Protein AF-A0A1D3D379-F1 (afdb_monomer_lite)

Secondary structure (DSSP, 8-state):
------PPTT--HHHHHHHHHHHHHHTTHHHHHHHTTS---HHHHHHHHHHHHHHHHHHHHHHHHHHHHHHHHHTT--------TT-TTS-S---------HHHHHHHHHHHHHHHHHHHHHHHHHHHB-TTT-PBP-TT-TT---HHHHHHHHHHTTT-PPPHHHHHHHHHTTT--HHHHHHHHHHHHHHHHHHHHHHHHHHHHHHHTT---GGGTT--HHHHHHHHHHHHHTT-

Structure (mmCIF, N/CA/C/O backbone):
data_AF-A0A1D3D379-F1
#
_entry.id   AF-A0A1D3D379-F1
#
loop_
_atom_site.group_PDB
_atom_site.id
_atom_site.type_symbol
_atom_site.label_atom_id
_atom_site.label_alt_id
_atom_site.label_comp_id
_atom_site.label_asym_id
_atom_site.label_entity_id
_atom_site.label_seq_id
_atom_site.pdbx_PDB_ins_code
_atom_site.Cartn_x
_atom_site.Cartn_y
_atom_site.Cartn_z
_atom_site.occupancy
_atom_site.B_iso_or_equiv
_atom_site.auth_seq_id
_atom_site.auth_comp_id
_atom_site.auth_asym_id
_atom_site.auth_atom_id
_atom_site.pdbx_PDB_model_num
ATOM 1 N N . MET A 1 1 ? -39.235 -21.406 19.021 1.00 60.38 1 MET A N 1
ATOM 2 C CA . MET A 1 1 ? -38.159 -21.832 19.942 1.00 60.38 1 MET A CA 1
ATOM 3 C C . MET A 1 1 ? -38.452 -21.236 21.305 1.00 60.38 1 MET A C 1
ATOM 5 O O . MET A 1 1 ? -38.389 -20.021 21.434 1.00 60.38 1 MET A O 1
ATOM 9 N N . SER A 1 2 ? -38.832 -22.056 22.280 1.00 65.31 2 SER A N 1
ATOM 10 C CA . SER A 1 2 ? -38.999 -21.648 23.679 1.00 65.31 2 SER A CA 1
ATOM 11 C C . SER A 1 2 ? -37.705 -21.931 24.451 1.00 65.31 2 SER A C 1
ATOM 13 O O . SER A 1 2 ? -37.072 -22.963 24.241 1.00 65.31 2 SER A O 1
ATOM 15 N N . TYR A 1 3 ? -37.280 -20.997 25.308 1.00 71.94 3 TYR A N 1
ATOM 16 C CA . TYR A 1 3 ? -36.178 -21.215 26.250 1.00 71.94 3 TYR A CA 1
ATOM 17 C C . TYR A 1 3 ? -36.749 -21.679 27.585 1.00 71.94 3 TYR A C 1
ATOM 19 O O . TYR A 1 3 ? -37.498 -20.942 28.221 1.00 71.94 3 TYR A O 1
ATOM 27 N N . THR A 1 4 ? -36.363 -22.871 28.024 1.00 75.31 4 THR A N 1
ATOM 28 C CA . THR A 1 4 ? -36.610 -23.363 29.383 1.00 75.31 4 THR A CA 1
ATOM 29 C C . THR A 1 4 ? -35.260 -23.565 30.057 1.00 75.31 4 THR A C 1
ATOM 31 O O . THR A 1 4 ? -34.556 -24.532 29.770 1.00 75.31 4 THR A O 1
ATOM 34 N N . GLY A 1 5 ? -34.866 -22.613 30.902 1.00 68.50 5 GLY A N 1
ATOM 35 C CA . GLY A 1 5 ? -33.623 -22.667 31.667 1.00 68.50 5 GLY A CA 1
ATOM 36 C C . GLY A 1 5 ? -33.903 -22.755 33.160 1.00 68.50 5 GLY A C 1
ATOM 37 O O . GLY A 1 5 ? -34.736 -22.013 33.676 1.00 68.50 5 GLY A O 1
ATOM 38 N N . PHE A 1 6 ? -33.194 -23.643 33.852 1.00 67.31 6 PHE A N 1
ATOM 39 C CA . PHE A 1 6 ? -33.257 -23.749 35.305 1.00 67.31 6 PHE A CA 1
ATOM 40 C C . PHE A 1 6 ? -32.376 -22.668 35.929 1.00 67.31 6 PHE A C 1
ATOM 42 O O . PHE A 1 6 ? -31.158 -22.673 35.754 1.00 67.31 6 PHE A O 1
ATOM 49 N N . VAL A 1 7 ? -32.989 -21.732 36.653 1.00 72.12 7 VAL A N 1
ATOM 50 C CA . VAL A 1 7 ? -32.251 -20.741 37.441 1.00 72.12 7 VAL A CA 1
ATOM 51 C C . VAL A 1 7 ? -31.738 -21.433 38.700 1.00 72.12 7 VAL A C 1
ATOM 53 O O . VAL A 1 7 ? -32.512 -22.018 39.456 1.00 72.12 7 VAL A O 1
ATOM 56 N N . ARG A 1 8 ? -30.421 -21.396 38.915 1.00 72.44 8 ARG A N 1
ATOM 57 C CA . ARG A 1 8 ? -29.785 -22.007 40.089 1.00 72.44 8 ARG A CA 1
ATOM 58 C C . ARG A 1 8 ? -30.337 -21.364 41.369 1.00 72.44 8 ARG A C 1
ATOM 60 O O . ARG A 1 8 ? -30.437 -20.139 41.440 1.00 72.44 8 ARG A O 1
ATOM 67 N N . ALA A 1 9 ? -30.675 -22.172 42.375 1.00 65.62 9 ALA A N 1
ATOM 68 C CA . ALA A 1 9 ? -31.152 -21.664 43.662 1.00 65.62 9 ALA A CA 1
ATOM 69 C C . ALA A 1 9 ? -30.120 -20.685 44.261 1.00 65.62 9 ALA A C 1
ATOM 71 O O . ALA A 1 9 ? -28.941 -21.020 44.370 1.00 65.62 9 ALA A O 1
ATOM 72 N N . GLY A 1 10 ? -30.554 -19.459 44.577 1.00 72.38 10 GLY A N 1
ATOM 73 C CA . GLY A 1 10 ? -29.696 -18.372 45.074 1.00 72.38 10 GLY A CA 1
ATOM 74 C C . GLY A 1 10 ? -29.097 -17.438 44.008 1.00 72.38 10 GLY A C 1
ATOM 75 O O . GLY A 1 10 ? -28.376 -16.506 44.359 1.00 72.38 10 GLY A O 1
ATOM 76 N N . ALA A 1 11 ? -29.375 -17.635 42.713 1.00 75.94 11 ALA A N 1
ATOM 77 C CA . ALA A 1 11 ? -28.925 -16.707 41.673 1.00 75.94 11 ALA A CA 1
ATOM 78 C C . ALA A 1 11 ? -29.715 -15.386 41.709 1.00 75.94 11 ALA A C 1
ATOM 80 O O . ALA A 1 11 ? -30.942 -15.379 41.804 1.00 75.94 11 ALA A O 1
ATOM 81 N N . SER A 1 12 ? -29.015 -14.254 41.576 1.00 86.31 12 SER A N 1
ATOM 82 C CA . SER A 1 12 ? -29.676 -12.951 41.468 1.00 86.31 12 SER A CA 1
ATOM 83 C C . SER A 1 12 ? -30.494 -12.855 40.167 1.00 86.31 12 SER A C 1
ATOM 85 O O . SER A 1 12 ? -30.081 -13.420 39.145 1.00 86.31 12 SER A O 1
ATOM 87 N N . PRO A 1 13 ? -31.608 -12.096 40.140 1.00 84.62 13 PRO A N 1
ATOM 88 C CA . PRO A 1 13 ? -32.423 -11.919 38.931 1.00 84.62 13 PRO A CA 1
ATOM 89 C C . PRO A 1 13 ? -31.614 -11.430 37.717 1.00 84.62 13 PRO A C 1
ATOM 91 O O . PRO A 1 13 ? -31.811 -11.880 36.590 1.00 84.62 13 PRO A O 1
ATOM 94 N N . LEU A 1 14 ? -30.625 -10.561 37.951 1.00 87.69 14 LEU A N 1
ATOM 95 C CA . LEU A 1 14 ? -29.690 -10.095 36.922 1.00 87.69 14 LEU A CA 1
ATOM 96 C C . LEU A 1 14 ? -28.776 -11.213 36.402 1.00 87.69 14 LEU A C 1
ATOM 98 O O . LEU A 1 14 ? -28.451 -11.237 35.215 1.00 87.69 14 LEU A O 1
ATOM 102 N N . GLY A 1 15 ? -28.356 -12.135 37.270 1.00 85.88 15 GLY A N 1
ATOM 103 C CA . GLY A 1 15 ? -27.594 -13.322 36.886 1.00 85.88 15 GLY A CA 1
ATOM 104 C C . GLY A 1 15 ? -28.385 -14.215 35.932 1.00 85.88 15 GLY A C 1
ATOM 105 O O . GLY A 1 15 ? -27.875 -14.565 34.867 1.00 85.88 15 GLY A O 1
ATOM 106 N N . ALA A 1 16 ? -29.654 -14.478 36.253 1.00 84.62 16 ALA A N 1
ATOM 107 C CA . ALA A 1 16 ? -30.555 -15.243 35.391 1.00 84.62 16 ALA A CA 1
ATOM 108 C C . ALA A 1 16 ? -30.744 -14.573 34.016 1.00 84.62 16 ALA A C 1
ATOM 110 O O . ALA A 1 16 ? -30.594 -15.218 32.978 1.00 84.62 16 ALA A O 1
ATOM 111 N N . LEU A 1 17 ? -30.969 -13.254 33.978 1.00 87.12 17 LEU A N 1
ATOM 112 C CA . LEU A 1 17 ? -31.089 -12.505 32.719 1.00 87.12 17 LEU A CA 1
ATOM 113 C C . LEU A 1 17 ? -29.801 -12.532 31.881 1.00 87.12 17 LEU A C 1
ATOM 115 O O . LEU A 1 17 ? -29.857 -12.616 30.650 1.00 87.12 17 LEU A O 1
ATOM 119 N N . ARG A 1 18 ? -28.625 -12.494 32.520 1.00 88.62 18 ARG A N 1
ATOM 120 C CA . ARG A 1 18 ? -27.336 -12.634 31.822 1.00 88.62 18 ARG A CA 1
ATOM 121 C C . ARG A 1 18 ? -27.188 -14.009 31.179 1.00 88.62 18 ARG A C 1
ATOM 123 O O . ARG A 1 18 ? -26.657 -14.092 30.071 1.00 88.62 18 ARG A O 1
ATOM 130 N N . GLU A 1 19 ? -27.648 -15.069 31.836 1.00 86.50 19 GLU A N 1
ATOM 131 C CA . GLU A 1 19 ? -27.637 -16.420 31.267 1.00 86.50 19 GLU A CA 1
ATOM 132 C C . GLU A 1 19 ? -28.580 -16.546 30.076 1.00 86.50 19 GLU A C 1
ATOM 134 O O . GLU A 1 19 ? -28.158 -17.048 29.033 1.00 86.50 19 GLU A O 1
ATOM 139 N N . VAL A 1 20 ? -29.794 -16.000 30.181 1.00 87.38 20 VAL A N 1
ATOM 140 C CA . VAL A 1 20 ? -30.753 -15.939 29.067 1.00 87.38 20 VAL A CA 1
ATOM 141 C C . VAL A 1 20 ? -30.150 -15.198 27.870 1.00 87.38 20 VAL A C 1
ATOM 143 O O . VAL A 1 20 ? -30.173 -15.705 26.750 1.00 87.38 20 VAL A O 1
ATOM 146 N N . ASN A 1 21 ? -29.534 -14.033 28.090 1.00 88.62 21 ASN A N 1
ATOM 147 C CA . ASN A 1 21 ? -28.886 -13.255 27.027 1.00 88.62 21 ASN A CA 1
ATOM 148 C C . ASN A 1 21 ? -27.705 -14.023 26.406 1.00 88.62 21 ASN A C 1
ATOM 150 O O . ASN A 1 21 ? -27.542 -14.086 25.187 1.00 88.62 21 ASN A O 1
ATOM 154 N N . ARG A 1 22 ? -26.889 -14.686 27.234 1.00 89.25 22 ARG A N 1
ATOM 155 C CA . ARG A 1 22 ? -25.785 -15.525 26.750 1.00 89.25 22 ARG A CA 1
ATOM 156 C C . ARG A 1 22 ? -26.303 -16.693 25.909 1.00 89.25 22 ARG A C 1
ATOM 158 O O . ARG A 1 22 ? -25.734 -16.969 24.853 1.00 89.25 22 ARG A O 1
ATOM 165 N N . TRP A 1 23 ? -27.376 -17.350 26.344 1.00 89.19 23 TRP A N 1
ATOM 166 C CA . TRP A 1 23 ? -28.043 -18.401 25.581 1.00 89.19 23 TRP A CA 1
ATOM 167 C C . TRP A 1 23 ? -28.579 -17.870 24.247 1.00 89.19 23 TRP A C 1
ATOM 169 O O . TRP A 1 23 ? -28.287 -18.457 23.205 1.00 89.19 23 TRP A O 1
ATOM 179 N N . GLY A 1 24 ? -29.264 -16.724 24.249 1.00 89.25 24 GLY A N 1
ATOM 180 C CA . GLY A 1 24 ? -29.820 -16.108 23.042 1.00 89.25 24 GLY A CA 1
ATOM 181 C C . GLY A 1 24 ? -28.752 -15.687 22.028 1.00 89.25 24 GLY A C 1
ATOM 182 O O . GLY A 1 24 ? -28.964 -15.791 20.819 1.00 89.25 24 GLY A O 1
ATOM 183 N N . ARG A 1 25 ? -27.568 -15.267 22.495 1.00 88.69 25 ARG A N 1
ATOM 184 C CA . ARG A 1 25 ? -26.411 -14.982 21.627 1.00 88.69 25 ARG A CA 1
ATOM 185 C C . ARG A 1 25 ? -25.814 -16.252 21.028 1.00 88.69 25 ARG A C 1
ATOM 187 O O . ARG A 1 25 ? -25.531 -16.266 19.835 1.00 88.69 25 ARG A O 1
ATOM 194 N N . ARG A 1 26 ? -25.636 -17.313 21.827 1.00 87.62 26 ARG A N 1
ATOM 195 C CA . ARG A 1 26 ? -25.072 -18.595 21.358 1.00 87.62 26 ARG A CA 1
ATOM 196 C C . ARG A 1 26 ? -25.975 -19.295 20.347 1.00 87.62 26 ARG A C 1
ATOM 198 O O . ARG A 1 26 ? -25.484 -19.815 19.356 1.00 87.62 26 ARG A O 1
ATOM 205 N N . THR A 1 27 ? -27.280 -19.303 20.601 1.00 87.94 27 THR A N 1
ATOM 206 C CA . THR A 1 27 ? -28.278 -19.924 19.715 1.00 87.94 27 THR A CA 1
ATOM 207 C C . THR A 1 27 ? -28.611 -19.064 18.497 1.00 87.94 27 THR A C 1
ATOM 209 O O . THR A 1 27 ? -29.273 -19.531 17.576 1.00 87.94 27 THR A O 1
ATOM 212 N N . GLY A 1 28 ? -28.163 -17.804 18.472 1.00 86.94 28 GLY A N 1
ATOM 213 C CA . GLY A 1 28 ? -28.441 -16.867 17.386 1.00 86.94 28 GLY A CA 1
ATOM 214 C C . GLY A 1 28 ? -29.875 -16.331 17.373 1.00 86.94 28 GLY A C 1
ATOM 215 O O . GLY A 1 28 ? -30.230 -15.605 16.446 1.00 86.94 28 GLY A O 1
ATOM 216 N N . VAL A 1 29 ? -30.689 -16.621 18.395 1.00 89.56 29 VAL A N 1
ATOM 217 C CA . VAL A 1 29 ? -32.097 -16.192 18.479 1.00 89.56 29 VAL A CA 1
ATOM 218 C C . VAL A 1 29 ? -32.223 -14.672 18.417 1.00 89.56 29 VAL A C 1
ATOM 220 O O . VAL A 1 29 ? -33.076 -14.173 17.693 1.00 89.56 29 VAL A O 1
ATOM 223 N N . HIS A 1 30 ? -31.339 -13.918 19.082 1.00 89.31 30 HIS A N 1
ATOM 224 C CA . HIS A 1 30 ? -31.360 -12.449 19.003 1.00 89.31 30 HIS A CA 1
ATOM 225 C C . HIS A 1 30 ? -31.152 -11.932 17.581 1.00 89.31 30 HIS A C 1
ATOM 227 O O . HIS A 1 30 ? -31.800 -10.982 17.154 1.00 89.31 30 HIS A O 1
ATOM 233 N N . ARG A 1 31 ? -30.254 -12.579 16.838 1.00 89.25 31 ARG A N 1
ATOM 234 C CA . ARG A 1 31 ? -29.953 -12.213 15.460 1.00 89.25 31 ARG A CA 1
ATOM 235 C C . ARG A 1 31 ? -31.125 -12.540 14.541 1.00 89.25 31 ARG A C 1
ATOM 237 O O . ARG A 1 31 ? -31.472 -11.720 13.702 1.00 89.25 31 ARG A O 1
ATOM 244 N N . VAL A 1 32 ? -31.739 -13.710 14.716 1.00 88.75 32 VAL A N 1
ATOM 245 C CA . VAL A 1 32 ? -32.942 -14.094 13.966 1.00 88.75 32 VAL A CA 1
ATOM 246 C C . VAL A 1 32 ? -34.088 -13.134 14.269 1.00 88.75 32 VAL A C 1
ATOM 248 O O . VAL A 1 32 ? -34.686 -12.628 13.329 1.00 88.75 32 VAL A O 1
ATOM 251 N N . ALA A 1 33 ? -34.335 -12.828 15.546 1.00 90.19 33 ALA A N 1
ATOM 252 C CA . ALA A 1 33 ? -35.386 -11.908 15.972 1.00 90.19 33 ALA A CA 1
ATOM 253 C C . ALA A 1 33 ? -35.213 -10.511 15.360 1.00 90.19 33 ALA A C 1
ATOM 255 O O . ALA A 1 33 ? -36.182 -9.927 14.888 1.00 90.19 33 ALA A O 1
ATOM 256 N N . LEU A 1 34 ? -33.978 -9.999 15.319 1.00 89.88 34 LEU A N 1
ATOM 257 C CA . LEU A 1 34 ? -33.671 -8.701 14.718 1.00 89.88 34 LEU A CA 1
ATOM 258 C C . LEU A 1 34 ? -33.852 -8.715 13.193 1.00 89.88 34 LEU A C 1
ATOM 260 O O . LEU A 1 34 ? -34.453 -7.804 12.636 1.00 89.88 34 LEU A O 1
ATOM 264 N N . LEU A 1 35 ? -33.388 -9.767 12.516 1.00 90.00 35 LEU A N 1
ATOM 265 C CA . LEU A 1 35 ? -33.530 -9.896 11.063 1.00 90.00 35 LEU A CA 1
ATOM 266 C C . LEU A 1 35 ? -34.978 -10.156 10.628 1.00 90.00 35 LEU A C 1
ATOM 268 O O . LEU A 1 35 ? -35.348 -9.775 9.526 1.00 90.00 35 LEU A O 1
ATOM 272 N N . SER A 1 36 ? -35.806 -10.775 11.475 1.00 88.19 36 SER A N 1
ATOM 273 C CA . SER A 1 36 ? -37.220 -11.029 11.175 1.00 88.19 36 SER A CA 1
ATOM 274 C C . SER A 1 36 ? -38.117 -9.794 11.280 1.00 88.19 36 SER A C 1
ATOM 276 O O . SER A 1 36 ? -39.269 -9.866 10.866 1.00 88.19 36 SER A O 1
ATOM 278 N N . GLN A 1 37 ? -37.619 -8.677 11.825 1.00 92.88 37 GLN A N 1
ATOM 279 C CA . GLN A 1 37 ? -38.389 -7.428 11.921 1.00 92.88 37 GLN A CA 1
ATOM 280 C C . GLN A 1 37 ? -38.656 -6.794 10.551 1.00 92.88 37 GLN A C 1
ATOM 282 O O . GLN A 1 37 ? -39.624 -6.054 10.403 1.00 92.88 37 GLN A O 1
ATOM 287 N N . TYR A 1 38 ? -37.822 -7.096 9.552 1.00 91.75 38 TYR A N 1
ATOM 288 C CA . TYR A 1 38 ? -37.913 -6.516 8.218 1.00 91.75 38 TYR A CA 1
ATOM 289 C C . TYR A 1 38 ? -37.915 -7.610 7.158 1.00 91.75 38 TYR A C 1
ATOM 291 O O . TYR A 1 38 ? -37.189 -8.600 7.250 1.00 91.75 38 TYR A O 1
ATOM 299 N N . TYR A 1 39 ? -38.722 -7.420 6.117 1.00 92.44 39 TYR A N 1
ATOM 300 C CA . TYR A 1 39 ? -38.707 -8.321 4.976 1.00 92.44 39 TYR A CA 1
ATOM 301 C C . TYR A 1 39 ? -37.386 -8.190 4.203 1.00 92.44 39 TYR A C 1
ATOM 303 O O . TYR A 1 39 ? -37.031 -7.117 3.719 1.00 92.44 39 TYR A O 1
ATOM 311 N N . GLU A 1 40 ? -36.683 -9.310 4.044 1.00 92.94 40 GLU A N 1
ATOM 312 C CA . GLU A 1 40 ? -35.471 -9.428 3.235 1.00 92.94 40 GLU A CA 1
ATOM 313 C C . GLU A 1 40 ? -35.795 -10.230 1.965 1.00 92.94 40 GLU A C 1
ATOM 315 O O . GLU A 1 40 ? -36.292 -11.358 2.039 1.00 92.94 40 GLU A O 1
ATOM 320 N N . LYS A 1 41 ? -35.490 -9.676 0.782 1.00 95.31 41 LYS A N 1
ATOM 321 C CA . LYS A 1 41 ? -35.661 -10.403 -0.487 1.00 95.31 41 LYS A CA 1
ATOM 322 C C . LYS A 1 41 ? -34.795 -11.681 -0.487 1.00 95.31 41 LYS A C 1
ATOM 324 O O . LYS A 1 41 ? -33.645 -11.631 -0.041 1.00 95.31 41 LYS A O 1
ATOM 329 N N . PRO A 1 42 ? -35.269 -12.813 -1.049 1.00 94.06 42 PRO A N 1
ATOM 330 C CA . PRO A 1 42 ? -34.526 -14.078 -1.026 1.00 94.06 42 PRO A CA 1
ATOM 331 C C . PRO A 1 42 ? -33.115 -14.011 -1.633 1.00 94.06 42 PRO A C 1
ATOM 333 O O . PRO A 1 42 ? -32.207 -14.686 -1.151 1.00 94.06 42 PRO A O 1
ATOM 336 N N . THR A 1 43 ? -32.914 -13.196 -2.671 1.00 95.00 43 THR A N 1
ATOM 337 C CA . THR A 1 43 ? -31.605 -12.982 -3.311 1.00 95.00 43 THR A CA 1
ATOM 338 C C . THR A 1 43 ? -30.632 -12.258 -2.382 1.00 95.00 43 THR A C 1
ATOM 340 O O . THR A 1 43 ? -29.523 -12.740 -2.165 1.00 95.00 43 THR A O 1
ATOM 343 N N . THR A 1 44 ? -31.071 -11.167 -1.751 1.00 92.88 44 THR A N 1
ATOM 344 C CA . THR A 1 44 ? -30.297 -10.422 -0.745 1.00 92.88 44 THR A CA 1
ATOM 345 C C . THR A 1 44 ? -29.922 -11.312 0.437 1.00 92.88 44 THR A C 1
ATOM 347 O O . THR A 1 44 ? -28.759 -11.350 0.835 1.00 92.88 44 THR A O 1
ATOM 350 N N . ARG A 1 45 ? -30.870 -12.128 0.915 1.00 92.00 45 ARG A N 1
ATOM 351 C CA . ARG A 1 45 ? -30.632 -13.092 1.996 1.00 92.00 45 ARG A CA 1
ATOM 352 C C . ARG A 1 45 ? -29.539 -14.104 1.651 1.00 92.00 45 ARG A C 1
ATOM 354 O O . ARG A 1 45 ? -28.708 -14.416 2.503 1.00 92.00 45 ARG A O 1
ATOM 361 N N . ARG A 1 46 ? -29.529 -14.632 0.421 1.00 93.94 46 ARG A N 1
ATOM 362 C CA . ARG A 1 46 ? -28.492 -15.572 -0.045 1.00 93.94 46 ARG A CA 1
ATOM 363 C C . ARG A 1 46 ? -27.114 -14.911 -0.080 1.00 93.94 46 ARG A C 1
ATOM 365 O O . ARG A 1 46 ? -26.169 -15.502 0.439 1.00 93.94 46 ARG A O 1
ATOM 372 N N . ASN A 1 47 ? -27.021 -13.693 -0.615 1.00 94.50 47 ASN A N 1
ATOM 373 C CA . ASN A 1 47 ? -25.762 -12.945 -0.686 1.00 94.50 47 ASN A CA 1
ATOM 374 C C . ASN A 1 47 ? -25.214 -12.637 0.710 1.00 94.50 47 ASN A C 1
ATOM 376 O O . ASN A 1 47 ? -24.067 -12.968 0.995 1.00 94.50 47 ASN A O 1
ATOM 380 N N . ARG A 1 48 ? -26.056 -12.136 1.621 1.00 93.50 48 ARG A N 1
ATOM 381 C CA . ARG A 1 48 ? -25.657 -11.860 3.007 1.00 93.50 48 ARG A CA 1
ATOM 382 C C . ARG A 1 48 ? -25.109 -13.104 3.709 1.00 93.50 48 ARG A C 1
ATOM 384 O O . ARG A 1 48 ? -24.076 -13.034 4.365 1.00 93.50 48 ARG A O 1
ATOM 391 N N . ILE A 1 49 ? -25.770 -14.258 3.572 1.00 91.94 49 ILE A N 1
ATOM 392 C CA . ILE A 1 49 ? -25.293 -15.515 4.179 1.00 91.94 49 ILE A CA 1
ATOM 393 C C . ILE A 1 49 ? -23.947 -15.948 3.576 1.00 91.94 49 ILE A C 1
ATOM 395 O O . ILE A 1 49 ? -23.084 -16.442 4.304 1.00 91.94 49 ILE A O 1
ATOM 399 N N . ALA A 1 50 ? -23.757 -15.786 2.264 1.00 92.25 50 ALA A N 1
ATOM 400 C CA . ALA A 1 50 ? -22.498 -16.112 1.599 1.00 92.25 50 ALA A CA 1
ATOM 401 C C . ALA A 1 50 ? -21.353 -15.199 2.070 1.00 92.25 50 ALA A C 1
ATOM 403 O O . ALA A 1 50 ? -20.287 -15.692 2.444 1.00 92.25 50 ALA A O 1
ATOM 404 N N . GLU A 1 51 ? -21.597 -13.891 2.133 1.00 91.12 51 GLU A N 1
ATOM 405 C CA . GLU A 1 51 ? -20.645 -12.899 2.636 1.00 91.12 51 GLU A CA 1
ATOM 406 C C . GLU A 1 51 ? -20.274 -13.174 4.092 1.00 91.12 51 GLU A C 1
ATOM 408 O O . GLU A 1 51 ? -19.097 -13.268 4.429 1.00 91.12 51 GLU A O 1
ATOM 413 N N . GLU A 1 52 ? -21.256 -13.388 4.966 1.00 90.44 52 GLU A N 1
ATOM 414 C CA . GLU A 1 52 ? -21.009 -13.708 6.373 1.00 90.44 52 GLU A CA 1
ATOM 415 C C . GLU A 1 52 ? -20.154 -14.965 6.552 1.00 90.44 52 GLU A C 1
ATOM 417 O O . GLU A 1 52 ? -19.304 -14.995 7.441 1.00 90.44 52 GLU A O 1
ATOM 422 N N . ARG A 1 53 ? -20.341 -15.996 5.715 1.00 90.12 53 ARG A N 1
ATOM 423 C CA . ARG A 1 53 ? -19.497 -17.202 5.733 1.00 90.12 53 ARG A CA 1
ATOM 424 C C . ARG A 1 53 ? -18.061 -16.886 5.319 1.00 90.12 53 ARG A C 1
ATOM 426 O O . ARG A 1 53 ? -17.132 -17.324 5.998 1.00 90.12 53 ARG A O 1
ATOM 433 N N . ALA A 1 54 ? -17.878 -16.099 4.259 1.00 87.25 54 ALA A N 1
ATOM 434 C CA . ALA A 1 54 ? -16.556 -15.670 3.809 1.00 87.25 54 ALA A CA 1
ATOM 435 C C . ALA A 1 54 ? -15.839 -14.828 4.884 1.00 87.25 54 ALA A C 1
ATOM 437 O O . ALA A 1 54 ? -14.681 -15.087 5.226 1.00 87.25 54 ALA A O 1
ATOM 438 N N . TYR A 1 55 ? -16.547 -13.872 5.491 1.00 88.88 55 TYR A N 1
ATOM 439 C CA . TYR A 1 55 ? -16.012 -13.039 6.567 1.00 88.88 55 TYR A CA 1
ATOM 440 C C . TYR A 1 55 ? -15.749 -13.824 7.853 1.00 88.88 55 TYR A C 1
ATOM 442 O O . TYR A 1 55 ? -14.768 -13.537 8.538 1.00 88.88 55 TYR A O 1
ATOM 450 N N . ALA A 1 56 ? -16.571 -14.823 8.187 1.00 88.06 56 ALA A N 1
ATOM 451 C CA . ALA A 1 56 ? -16.355 -15.668 9.358 1.00 88.06 56 ALA A CA 1
ATOM 452 C C . ALA A 1 56 ? -15.041 -16.451 9.254 1.00 88.06 56 ALA A C 1
ATOM 454 O O . ALA A 1 56 ? -14.264 -16.445 10.206 1.00 88.06 56 ALA A O 1
ATOM 455 N N . ALA A 1 57 ? -14.753 -17.053 8.095 1.00 82.31 57 ALA A N 1
ATOM 456 C CA . ALA A 1 57 ? -13.490 -17.753 7.862 1.00 82.31 57 ALA A CA 1
ATOM 457 C C . ALA A 1 57 ? -12.287 -16.804 8.000 1.00 82.31 57 ALA A C 1
ATOM 459 O O . ALA A 1 57 ? -11.357 -17.081 8.761 1.00 82.31 57 ALA A O 1
ATOM 460 N N . LYS A 1 58 ? -12.353 -15.632 7.350 1.00 85.25 58 LYS A N 1
ATOM 461 C CA . LYS A 1 58 ? -11.309 -14.600 7.440 1.00 85.25 58 LYS A CA 1
ATOM 462 C C . LYS A 1 58 ? -11.091 -14.133 8.881 1.00 85.25 58 LYS A C 1
ATOM 464 O O . LYS A 1 58 ? -9.956 -14.024 9.335 1.00 85.25 58 LYS A O 1
ATOM 469 N N . ARG A 1 59 ? -12.169 -13.881 9.625 1.00 87.94 59 ARG A N 1
ATOM 470 C CA . ARG A 1 59 ? -12.106 -13.445 11.025 1.00 87.94 59 ARG A CA 1
ATOM 471 C C . ARG A 1 59 ? -11.502 -14.515 11.933 1.00 87.94 59 ARG A C 1
ATOM 473 O O . ARG A 1 59 ? -10.694 -14.170 12.790 1.00 87.94 59 ARG A O 1
ATOM 480 N N . SER A 1 60 ? -11.879 -15.781 11.761 1.00 88.88 60 SER A N 1
ATOM 481 C CA . SER A 1 60 ? -11.319 -16.896 12.535 1.00 88.88 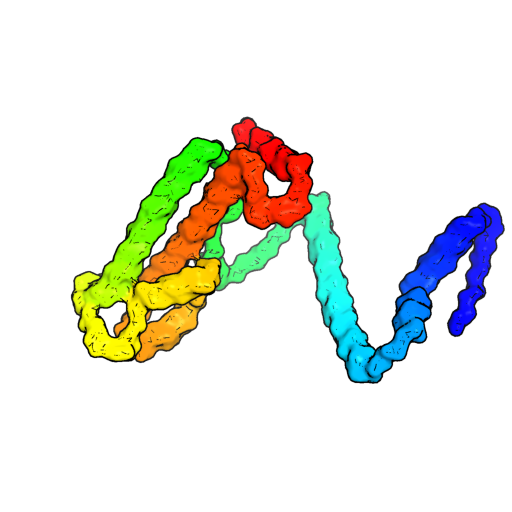60 SER A CA 1
ATOM 482 C C . SER A 1 60 ? -9.818 -17.035 12.304 1.00 88.88 60 SER A C 1
ATOM 484 O O . SER A 1 60 ? -9.070 -17.157 13.269 1.00 88.88 60 SER A O 1
ATOM 486 N N . TYR A 1 61 ? -9.373 -16.920 11.049 1.00 88.19 61 TYR A N 1
ATOM 487 C CA . TYR A 1 61 ? -7.951 -16.916 10.714 1.00 88.19 61 TYR A CA 1
ATOM 488 C C . TYR A 1 61 ? -7.205 -15.745 11.367 1.00 88.19 61 TYR A C 1
ATOM 490 O O . TYR A 1 61 ? -6.180 -15.951 12.007 1.00 88.19 61 TYR A O 1
ATOM 498 N N . LEU A 1 62 ? -7.739 -14.522 11.275 1.00 90.00 62 LEU A N 1
ATOM 499 C CA . LEU A 1 62 ? -7.120 -13.350 11.906 1.00 90.00 62 LEU A CA 1
ATOM 500 C C . LEU A 1 62 ? -7.035 -13.489 13.429 1.00 90.00 62 LEU A C 1
ATOM 502 O O . LEU A 1 62 ? -6.035 -13.103 14.029 1.00 90.00 62 LEU A O 1
ATOM 506 N N . LYS A 1 63 ? -8.067 -14.062 14.058 1.00 92.44 63 LYS A N 1
ATOM 507 C CA . LYS A 1 63 ? -8.060 -14.339 15.495 1.00 92.44 63 LYS A CA 1
ATOM 508 C C . LYS A 1 63 ? -6.973 -15.353 15.857 1.00 92.44 63 LYS A C 1
ATOM 510 O O . LYS A 1 63 ? -6.224 -15.107 16.795 1.00 92.44 63 LYS A O 1
ATOM 515 N N . TYR A 1 64 ? -6.864 -16.437 15.090 1.00 91.69 64 TYR A N 1
ATOM 516 C CA . TYR A 1 64 ? -5.806 -17.431 15.253 1.00 91.69 64 TYR A CA 1
ATOM 517 C C . TYR A 1 64 ? -4.414 -16.806 15.091 1.00 91.69 64 TYR A C 1
ATOM 519 O O . TYR A 1 64 ? -3.566 -16.980 15.958 1.00 91.69 64 TYR A O 1
ATOM 527 N N . ALA A 1 65 ? -4.194 -16.010 14.043 1.00 88.00 65 ALA A N 1
ATOM 528 C CA . ALA A 1 65 ? -2.921 -15.329 13.814 1.00 88.00 65 ALA A CA 1
ATOM 529 C C . ALA A 1 65 ? -2.552 -14.390 14.976 1.00 88.00 65 ALA A C 1
ATOM 531 O O . ALA A 1 65 ? -1.414 -14.391 15.434 1.00 88.00 65 ALA A O 1
ATOM 532 N N . ALA A 1 66 ? -3.517 -13.633 15.505 1.00 89.62 66 ALA A N 1
ATOM 533 C CA . ALA A 1 66 ? -3.297 -12.770 16.663 1.00 89.62 66 ALA A CA 1
ATOM 534 C C . ALA A 1 66 ? -2.969 -13.566 17.940 1.00 89.62 66 ALA A C 1
ATOM 536 O O . ALA A 1 66 ? -2.079 -13.178 18.696 1.00 89.62 66 ALA A O 1
ATOM 537 N N . GLU A 1 67 ? -3.660 -14.685 18.180 1.00 91.38 67 GLU A N 1
ATOM 538 C CA . GLU A 1 67 ? -3.366 -15.589 19.299 1.00 91.38 67 GLU A CA 1
ATOM 539 C C . GLU A 1 67 ? -1.973 -16.224 19.155 1.00 91.38 67 GLU A C 1
ATOM 541 O O . GLU A 1 67 ? -1.235 -16.282 20.137 1.00 91.38 67 GLU A O 1
ATOM 546 N N . MET A 1 68 ? -1.572 -16.598 17.937 1.00 86.69 68 MET A N 1
ATOM 547 C CA . MET A 1 68 ? -0.234 -17.109 17.627 1.00 86.69 68 MET A CA 1
ATOM 548 C C . MET A 1 68 ? 0.859 -16.068 17.868 1.00 86.69 68 MET A C 1
ATOM 550 O O . MET A 1 68 ? 1.859 -16.392 18.498 1.00 86.69 68 MET A O 1
ATOM 554 N N . ILE A 1 69 ? 0.658 -14.817 17.439 1.00 84.69 69 ILE A N 1
ATOM 555 C CA . ILE A 1 69 ? 1.592 -13.711 17.711 1.00 84.69 69 ILE A CA 1
ATOM 556 C C . ILE A 1 69 ? 1.701 -13.465 19.219 1.00 84.69 69 ILE A C 1
ATOM 558 O O . ILE A 1 69 ? 2.789 -13.302 19.763 1.00 84.69 69 ILE A O 1
ATOM 562 N N . LYS A 1 70 ? 0.570 -13.464 19.932 1.00 87.50 70 LYS A N 1
ATOM 563 C CA . LYS A 1 70 ? 0.571 -13.301 21.389 1.00 87.50 70 LYS A CA 1
ATOM 564 C C . LYS A 1 70 ? 1.334 -14.438 22.072 1.00 87.50 70 LYS A C 1
ATOM 566 O O . LYS A 1 70 ? 2.114 -14.193 22.987 1.00 87.50 70 LYS A O 1
ATOM 571 N N . TYR A 1 71 ? 1.122 -15.670 21.620 1.00 88.75 71 TYR A N 1
ATOM 572 C CA . TYR A 1 71 ? 1.840 -16.835 22.117 1.00 88.75 71 TYR A CA 1
ATOM 573 C C . TYR A 1 71 ? 3.339 -16.753 21.803 1.00 88.75 71 TYR A C 1
ATOM 575 O O . TYR A 1 71 ? 4.148 -17.017 22.689 1.00 88.75 71 TYR A O 1
ATOM 583 N N . SER A 1 72 ? 3.729 -16.337 20.595 1.00 86.00 72 SER A N 1
ATOM 584 C CA . SER A 1 72 ? 5.140 -16.211 20.224 1.00 86.00 72 SER A CA 1
ATOM 585 C C . SER A 1 72 ? 5.852 -15.135 21.040 1.0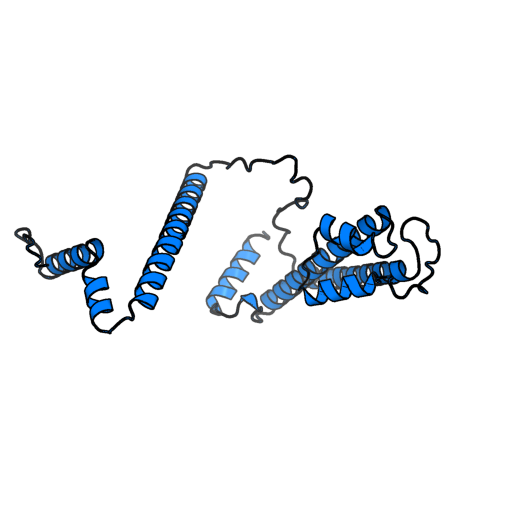0 86.00 72 SER A C 1
ATOM 587 O O . SER A 1 72 ? 6.959 -15.377 21.504 1.00 86.00 72 SER A O 1
ATOM 589 N N . ILE A 1 73 ? 5.199 -13.994 21.292 1.00 83.62 73 ILE A N 1
ATOM 590 C CA . ILE A 1 73 ? 5.720 -12.936 22.171 1.00 83.62 73 ILE A CA 1
ATOM 591 C C . ILE A 1 73 ? 5.909 -13.469 23.596 1.00 83.62 73 ILE A C 1
ATOM 593 O O . ILE A 1 73 ? 6.983 -13.314 24.168 1.00 83.62 73 ILE A O 1
ATOM 597 N N . ASN A 1 74 ? 4.891 -14.135 24.150 1.00 90.69 74 ASN A N 1
ATOM 598 C CA . ASN A 1 74 ? 4.926 -14.639 25.526 1.00 90.69 74 ASN A CA 1
ATOM 599 C C . ASN A 1 74 ? 5.974 -15.739 25.752 1.00 90.69 74 ASN A C 1
ATOM 601 O O . ASN A 1 74 ? 6.433 -15.907 26.876 1.00 90.69 74 ASN A O 1
ATOM 605 N N . ASN A 1 75 ? 6.321 -16.500 24.712 1.00 87.56 75 ASN A N 1
ATOM 606 C CA . ASN A 1 75 ? 7.277 -17.607 24.794 1.00 87.56 75 ASN A CA 1
ATOM 607 C C . ASN A 1 75 ? 8.615 -17.289 24.110 1.00 87.56 75 ASN A C 1
ATOM 609 O O . ASN A 1 75 ? 9.404 -18.200 23.876 1.00 87.56 75 ASN A O 1
ATOM 613 N N . HIS A 1 76 ? 8.858 -16.021 23.756 1.00 81.50 76 HIS A N 1
ATOM 614 C CA . HIS A 1 76 ? 10.059 -15.567 23.045 1.00 81.50 76 HIS A CA 1
ATOM 615 C C . HIS A 1 76 ? 10.401 -16.410 21.800 1.00 81.50 76 HIS A C 1
ATOM 617 O O . HIS A 1 76 ? 11.569 -16.607 21.465 1.00 81.50 76 HIS A O 1
ATOM 623 N N . LEU A 1 77 ? 9.379 -16.917 21.102 1.00 80.75 77 LEU A N 1
ATOM 624 C CA . LEU A 1 77 ? 9.571 -17.703 19.890 1.00 80.75 77 LEU A CA 1
ATOM 625 C C . LEU A 1 77 ? 9.941 -16.758 18.749 1.00 80.75 77 LEU A C 1
ATOM 627 O O . LEU A 1 77 ? 9.116 -15.970 18.280 1.00 80.75 77 LEU A O 1
ATOM 631 N N . LEU A 1 78 ? 11.180 -16.869 18.283 1.00 67.56 78 LEU A N 1
ATOM 632 C CA . LEU A 1 78 ? 11.599 -16.303 17.011 1.00 67.56 78 LEU A CA 1
ATOM 633 C C . LEU A 1 78 ? 10.883 -17.097 15.920 1.00 67.56 78 LEU A C 1
ATOM 635 O O . LEU A 1 78 ? 11.242 -18.240 15.655 1.00 67.56 78 LEU A O 1
ATOM 639 N N . LEU A 1 79 ? 9.829 -16.529 15.330 1.00 59.41 79 LEU A N 1
ATOM 640 C CA . LEU A 1 79 ? 9.193 -17.129 14.162 1.00 59.41 79 LEU A CA 1
ATOM 641 C C . LEU A 1 79 ? 10.250 -17.170 13.051 1.00 59.41 79 LEU A C 1
ATOM 643 O O . LEU A 1 79 ? 10.674 -16.097 12.610 1.00 59.41 79 LEU A O 1
ATOM 647 N N . PRO A 1 80 ? 10.697 -18.357 12.598 1.00 53.41 80 PRO A N 1
ATOM 648 C CA . PRO A 1 80 ? 11.545 -18.427 11.428 1.00 53.41 80 PRO A CA 1
ATOM 649 C C . PRO A 1 80 ? 10.689 -17.933 10.267 1.00 53.41 80 PRO A C 1
ATOM 651 O O . PRO A 1 80 ? 9.742 -18.593 9.840 1.00 53.41 80 PRO A O 1
ATOM 654 N N . CYS A 1 81 ? 10.962 -16.716 9.807 1.00 49.12 81 CYS A N 1
ATOM 655 C CA . CYS A 1 81 ? 10.426 -16.262 8.541 1.00 49.12 81 CYS A CA 1
ATOM 656 C C . CYS A 1 81 ? 11.020 -17.220 7.499 1.00 49.12 81 CYS A C 1
ATOM 658 O O . CYS A 1 81 ? 12.251 -17.312 7.444 1.00 49.12 81 CYS A O 1
ATOM 660 N N . PRO A 1 82 ? 10.213 -17.997 6.752 1.00 46.00 82 PRO A N 1
ATOM 661 C CA . PRO A 1 82 ? 10.751 -18.816 5.682 1.00 46.00 82 PRO A CA 1
ATOM 662 C C . PRO A 1 82 ? 11.442 -17.857 4.713 1.00 46.00 82 PRO A C 1
ATOM 664 O O . PRO A 1 82 ? 10.801 -17.034 4.064 1.00 46.00 82 PRO A O 1
ATOM 667 N N . SER A 1 83 ? 12.772 -17.892 4.716 1.00 40.91 83 SER A N 1
ATOM 668 C CA . SER A 1 83 ? 13.599 -17.195 3.745 1.00 40.91 83 SER A CA 1
ATOM 669 C C . SER A 1 83 ? 13.457 -17.966 2.444 1.00 40.91 83 SER A C 1
ATOM 671 O O . SER A 1 83 ? 14.273 -18.833 2.136 1.00 40.91 83 SER A O 1
ATOM 673 N N . ASP A 1 84 ? 12.382 -17.704 1.706 1.00 40.16 84 ASP A N 1
ATOM 674 C CA . ASP A 1 84 ? 12.290 -18.148 0.325 1.00 40.16 84 ASP A CA 1
ATOM 675 C C . ASP A 1 84 ? 13.480 -17.538 -0.424 1.00 40.16 84 ASP A C 1
ATOM 677 O O . ASP A 1 84 ? 13.687 -16.327 -0.413 1.00 40.16 84 ASP A O 1
ATOM 681 N N . ALA A 1 85 ? 14.277 -18.369 -1.094 1.00 46.34 85 ALA A N 1
ATOM 682 C CA . ALA A 1 85 ? 15.457 -17.947 -1.859 1.00 46.34 85 ALA A CA 1
ATOM 683 C C . ALA A 1 85 ? 15.136 -16.983 -3.030 1.00 46.34 85 ALA A C 1
ATOM 685 O O . ALA A 1 85 ? 16.031 -16.528 -3.731 1.00 46.34 85 ALA A O 1
ATOM 686 N N . LEU A 1 86 ? 13.856 -16.661 -3.250 1.00 44.03 86 LEU A N 1
ATOM 687 C CA . LEU A 1 86 ? 13.374 -15.663 -4.209 1.00 44.03 86 LEU A CA 1
ATOM 688 C C . LEU A 1 86 ? 13.164 -14.266 -3.588 1.00 44.03 86 LEU A C 1
ATOM 690 O O . LEU A 1 86 ? 12.882 -13.319 -4.321 1.00 44.03 86 LEU A O 1
ATOM 694 N N . ASP A 1 87 ? 13.327 -14.118 -2.269 1.00 41.28 87 ASP A N 1
ATOM 695 C CA . ASP A 1 87 ? 13.168 -12.859 -1.526 1.00 41.28 87 ASP A CA 1
ATOM 696 C C . ASP A 1 87 ? 14.480 -12.037 -1.430 1.00 41.28 87 ASP A C 1
ATOM 698 O O . ASP A 1 87 ? 14.586 -11.123 -0.610 1.00 41.28 87 ASP A O 1
ATOM 702 N N . GLU A 1 88 ? 15.453 -12.260 -2.332 1.00 41.31 88 GLU A N 1
ATOM 703 C CA . GLU A 1 88 ? 16.668 -11.423 -2.519 1.00 41.31 88 GLU A CA 1
ATOM 704 C C . GLU A 1 88 ? 16.369 -9.943 -2.874 1.00 41.31 88 GLU A C 1
ATOM 706 O O . GLU A 1 88 ? 17.272 -9.141 -3.101 1.00 41.31 88 GLU A O 1
ATOM 711 N N . GLN A 1 89 ? 15.097 -9.540 -2.913 1.00 46.22 89 GLN A N 1
ATOM 712 C CA . GLN A 1 89 ? 14.665 -8.157 -3.123 1.00 46.22 89 GLN A CA 1
ATOM 713 C C . GLN A 1 89 ? 14.129 -7.466 -1.865 1.00 46.22 89 GLN A C 1
ATOM 715 O O . GLN A 1 89 ? 13.589 -6.359 -1.979 1.00 46.22 89 GLN A O 1
ATOM 720 N N . ARG A 1 90 ? 14.253 -8.067 -0.675 1.00 39.47 90 ARG A N 1
ATOM 721 C CA . ARG A 1 90 ? 13.894 -7.378 0.569 1.00 39.47 90 ARG A CA 1
ATOM 722 C C . ARG A 1 90 ? 15.008 -6.443 1.037 1.00 39.47 90 ARG A C 1
ATOM 724 O O . ARG A 1 90 ? 16.177 -6.801 1.097 1.00 39.47 90 ARG A O 1
ATOM 731 N N . LEU A 1 91 ? 14.561 -5.223 1.328 1.00 45.84 91 LEU A N 1
ATOM 732 C CA . LEU A 1 91 ? 15.295 -4.037 1.761 1.00 45.84 91 LEU A CA 1
ATOM 733 C C . LEU A 1 91 ? 16.452 -4.352 2.724 1.00 45.84 91 LEU A C 1
ATOM 735 O O . LEU A 1 91 ? 16.253 -5.116 3.674 1.00 45.84 91 LEU A O 1
ATOM 739 N N . PRO A 1 92 ? 17.610 -3.682 2.579 1.00 38.53 92 PRO A N 1
ATOM 740 C CA . PRO A 1 92 ? 18.550 -3.574 3.679 1.00 38.53 92 PRO A CA 1
ATOM 741 C C . PRO A 1 92 ? 17.804 -2.953 4.868 1.00 38.53 92 PRO A C 1
ATOM 743 O O . PRO A 1 92 ? 17.230 -1.873 4.750 1.00 38.53 92 PRO A O 1
ATOM 746 N N . SER A 1 93 ? 17.783 -3.688 5.980 1.00 40.34 93 SER A N 1
ATOM 747 C CA . SER A 1 93 ? 17.453 -3.230 7.333 1.00 40.34 93 SER A CA 1
ATOM 748 C C . SER A 1 93 ? 16.094 -2.530 7.549 1.00 40.34 93 SER A C 1
ATOM 750 O O . SER A 1 93 ? 15.968 -1.310 7.565 1.00 40.34 93 SER A O 1
ATOM 752 N N . LEU A 1 94 ? 15.103 -3.310 8.000 1.00 44.69 94 LEU A N 1
ATOM 753 C CA . LEU A 1 94 ? 14.070 -2.839 8.945 1.00 44.69 94 LEU A CA 1
ATOM 754 C C . LEU A 1 94 ? 14.661 -2.611 10.354 1.00 44.69 94 LEU A C 1
ATOM 756 O O . LEU A 1 94 ? 14.018 -2.893 11.363 1.00 44.69 94 LEU A O 1
ATOM 760 N N . ALA A 1 95 ? 15.894 -2.106 10.449 1.00 44.16 95 ALA A N 1
ATOM 761 C CA . ALA A 1 95 ? 16.285 -1.437 11.676 1.00 44.16 95 ALA A CA 1
ATOM 762 C C . ALA A 1 95 ? 15.369 -0.207 11.780 1.00 44.16 95 ALA A C 1
ATOM 764 O O . ALA A 1 95 ? 15.219 0.505 10.777 1.00 44.16 95 ALA A O 1
ATOM 765 N N . PRO A 1 96 ? 14.707 0.048 12.921 1.00 47.66 96 PRO A N 1
ATOM 766 C CA . PRO A 1 96 ? 14.039 1.322 13.113 1.00 47.66 96 PRO A CA 1
ATOM 767 C C . PRO A 1 96 ? 15.091 2.409 12.881 1.00 47.66 96 PRO A C 1
ATOM 769 O O . PRO A 1 96 ? 16.026 2.547 13.666 1.00 47.66 96 PRO A O 1
ATOM 772 N N . LYS A 1 97 ? 14.994 3.119 11.744 1.00 57.03 97 LYS A N 1
ATOM 773 C CA . LYS A 1 97 ? 15.848 4.285 11.490 1.00 57.03 97 LYS A CA 1
ATOM 774 C C . LYS A 1 97 ? 15.688 5.194 12.717 1.00 57.03 97 LYS A C 1
ATOM 776 O O . LYS A 1 97 ? 14.528 5.444 13.070 1.00 57.03 97 LYS A O 1
ATOM 781 N N . PRO A 1 98 ? 16.787 5.621 13.367 1.00 57.94 98 PRO A N 1
ATOM 782 C CA . PRO A 1 98 ? 16.715 6.423 14.582 1.00 57.94 98 PRO A CA 1
ATOM 783 C C . PRO A 1 98 ? 15.799 7.624 14.350 1.00 57.94 98 PRO A C 1
ATOM 785 O O . PRO A 1 98 ? 15.759 8.180 13.248 1.00 57.94 98 PRO A O 1
ATOM 788 N N . PHE A 1 99 ? 15.012 7.979 15.365 1.00 56.19 99 PHE A N 1
ATOM 789 C CA . PHE A 1 99 ? 14.203 9.189 15.314 1.00 56.19 99 PHE A CA 1
ATOM 790 C C . PHE A 1 99 ? 15.150 10.384 15.227 1.00 56.19 99 PHE A C 1
ATOM 792 O O . PHE A 1 99 ? 15.849 10.696 16.186 1.00 56.19 99 PHE A O 1
ATOM 799 N N . LEU A 1 100 ? 15.194 11.006 14.050 1.00 67.88 100 LEU A N 1
ATOM 800 C CA . LEU A 1 100 ? 15.968 12.215 13.808 1.00 67.88 100 LEU A CA 1
ATOM 801 C C . LEU A 1 100 ? 15.359 13.378 14.593 1.00 67.88 100 LEU A C 1
ATOM 803 O O . LEU A 1 100 ? 14.133 13.483 14.723 1.00 67.88 100 LEU A O 1
ATOM 807 N N . SER A 1 101 ? 16.211 14.286 15.062 1.00 74.06 101 SER A N 1
ATOM 808 C CA . SER A 1 101 ? 15.773 15.590 15.565 1.00 74.06 101 SER A CA 1
ATOM 809 C C . SER A 1 101 ? 15.003 16.361 14.479 1.00 74.06 101 SER A C 1
ATOM 811 O O . SER A 1 101 ? 15.116 16.072 13.284 1.00 74.06 101 SER A O 1
ATOM 813 N N . ALA A 1 102 ? 14.211 17.365 14.866 1.00 73.25 102 ALA A N 1
ATOM 814 C CA . ALA A 1 102 ? 13.484 18.204 13.9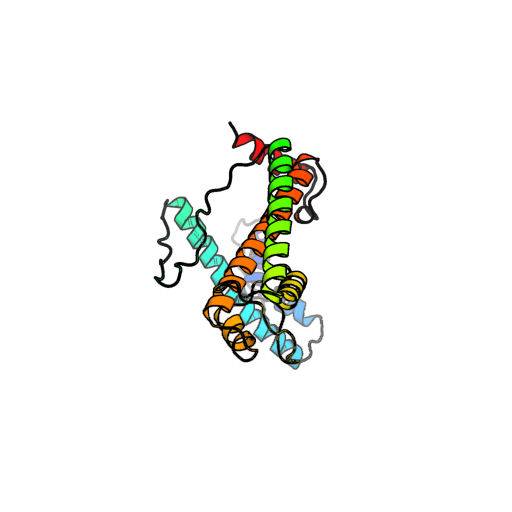09 1.00 73.25 102 ALA A CA 1
ATOM 815 C C . ALA A 1 102 ? 14.444 18.920 12.937 1.00 73.25 102 ALA A C 1
ATOM 817 O O . ALA A 1 102 ? 14.181 18.969 11.738 1.00 73.25 102 ALA A O 1
ATOM 818 N N . GLU A 1 103 ? 15.588 19.397 13.434 1.00 80.94 103 GLU A N 1
ATOM 819 C CA . GLU A 1 103 ? 16.620 20.062 12.626 1.00 80.94 103 GLU A CA 1
ATOM 820 C C . GLU A 1 103 ? 17.311 19.088 11.658 1.00 80.94 103 GLU A C 1
ATOM 822 O O . GLU A 1 103 ? 17.443 19.378 10.469 1.00 80.94 103 GLU A O 1
ATOM 827 N N . GLU A 1 104 ? 17.659 17.891 12.135 1.00 83.38 104 GLU A N 1
ATOM 828 C CA . GLU A 1 104 ? 18.226 16.813 11.311 1.00 83.38 104 GLU A CA 1
ATOM 829 C C . GLU A 1 104 ? 17.229 16.332 10.248 1.00 83.38 104 GLU A C 1
ATOM 831 O O . GLU A 1 104 ? 17.604 16.049 9.112 1.00 83.38 104 GLU A O 1
ATOM 836 N N . SER A 1 105 ? 15.936 16.291 10.583 1.00 80.06 105 SER A N 1
ATOM 837 C CA . SER A 1 105 ? 14.868 15.940 9.643 1.00 80.06 105 SER A CA 1
ATOM 838 C C . SER A 1 105 ? 14.726 16.977 8.526 1.00 80.06 105 SER A C 1
ATOM 840 O O . SER A 1 105 ? 14.453 16.602 7.387 1.00 80.06 105 SER A O 1
ATOM 842 N N . ILE A 1 106 ? 14.928 18.267 8.824 1.00 84.69 106 ILE A N 1
ATOM 843 C CA . ILE A 1 106 ? 14.905 19.351 7.829 1.00 84.69 106 ILE A CA 1
ATOM 844 C C . ILE A 1 106 ? 16.124 19.262 6.905 1.00 84.69 106 ILE A C 1
ATOM 846 O O . ILE A 1 106 ? 15.961 19.342 5.688 1.00 84.69 106 ILE A O 1
ATOM 850 N N . GLN A 1 107 ? 17.325 19.052 7.452 1.00 89.62 107 GLN A N 1
ATOM 851 C CA . GLN A 1 107 ? 18.537 18.860 6.644 1.00 89.62 107 GLN A CA 1
ATOM 852 C C . GLN A 1 107 ? 18.397 17.635 5.737 1.00 89.62 107 GLN A C 1
ATOM 854 O O . GLN A 1 107 ? 18.595 17.720 4.524 1.00 89.62 107 GLN A O 1
ATOM 859 N N . ARG A 1 108 ? 17.924 16.518 6.296 1.00 88.25 108 ARG A N 1
ATOM 860 C CA . ARG A 1 108 ? 17.681 15.294 5.536 1.00 88.25 108 ARG A CA 1
ATOM 861 C C . ARG A 1 108 ? 16.615 15.478 4.457 1.00 88.25 108 ARG A C 1
ATOM 863 O O . ARG A 1 108 ? 16.737 14.915 3.374 1.00 88.25 108 ARG A O 1
ATOM 870 N N . LEU A 1 109 ? 15.582 16.278 4.718 1.00 88.75 109 LEU A N 1
ATOM 871 C CA . LEU A 1 109 ? 14.567 16.607 3.719 1.00 88.75 109 LEU A CA 1
ATOM 872 C C . LEU A 1 109 ? 15.177 17.371 2.535 1.00 88.75 109 LEU A C 1
ATOM 874 O O . LEU A 1 109 ? 14.851 17.058 1.392 1.00 88.75 109 LEU A O 1
ATOM 878 N N . GLN A 1 110 ? 16.080 18.322 2.793 1.00 91.12 110 GLN A N 1
ATOM 879 C CA . GLN A 1 110 ? 16.791 19.057 1.740 1.00 91.12 110 GLN A CA 1
ATOM 880 C C . GLN A 1 110 ? 17.685 18.133 0.903 1.00 91.12 110 GLN A C 1
ATOM 882 O O . GLN A 1 110 ? 17.680 18.237 -0.324 1.00 91.12 110 GLN A O 1
ATOM 887 N N . GLU A 1 111 ? 18.398 17.202 1.544 1.00 93.06 111 GLU A N 1
ATOM 888 C CA . GLU A 1 111 ? 19.198 16.180 0.855 1.00 93.06 111 GLU A CA 1
ATOM 889 C C . GLU A 1 111 ? 18.331 15.288 -0.039 1.00 93.06 111 GLU A C 1
ATOM 891 O O . GLU A 1 111 ? 18.643 15.086 -1.212 1.00 93.06 111 GLU A O 1
ATOM 896 N N . VAL A 1 112 ? 17.213 14.783 0.491 1.00 91.00 112 VAL A N 1
ATOM 897 C CA . VAL A 1 112 ? 16.279 13.935 -0.262 1.00 91.00 112 VAL A CA 1
ATOM 898 C C . VAL A 1 112 ? 15.654 14.710 -1.425 1.00 91.00 112 VAL A C 1
ATOM 900 O O . VAL A 1 112 ? 15.530 14.169 -2.521 1.00 91.00 112 VAL A O 1
ATOM 903 N N . ASP A 1 113 ? 15.312 15.988 -1.241 1.00 91.25 113 ASP A N 1
ATOM 904 C CA . ASP A 1 113 ? 14.794 16.843 -2.317 1.00 91.25 113 ASP A CA 1
ATOM 905 C C . ASP A 1 113 ? 15.849 17.165 -3.392 1.00 91.25 113 ASP A C 1
ATOM 907 O O . ASP A 1 113 ? 15.482 17.425 -4.543 1.00 91.25 113 ASP A O 1
ATOM 911 N N . ALA A 1 114 ? 17.142 17.163 -3.055 1.00 92.81 114 ALA A N 1
ATOM 912 C CA . ALA A 1 114 ? 18.224 17.259 -4.035 1.00 92.81 114 ALA A CA 1
ATOM 913 C C . ALA A 1 114 ? 18.371 15.943 -4.818 1.00 92.81 114 ALA A C 1
ATOM 915 O O . ALA A 1 114 ? 18.320 15.950 -6.046 1.00 92.81 114 ALA A O 1
ATOM 916 N N . GLN A 1 115 ? 18.408 14.804 -4.120 1.00 92.12 115 GLN A N 1
ATOM 917 C CA . GLN A 1 115 ? 18.492 13.475 -4.739 1.00 92.12 115 GLN A CA 1
ATOM 918 C C . GLN A 1 115 ? 17.293 13.168 -5.649 1.00 92.12 115 GLN A C 1
ATOM 920 O O . GLN A 1 115 ? 17.444 12.553 -6.707 1.00 92.12 115 GLN A O 1
ATOM 925 N N . LEU A 1 116 ? 16.092 13.623 -5.282 1.00 90.38 116 LEU A N 1
ATOM 926 C CA . LEU A 1 116 ? 14.910 13.524 -6.141 1.00 90.38 116 LEU A CA 1
ATOM 927 C C . LEU A 1 116 ? 15.085 14.310 -7.443 1.00 90.38 116 LEU A C 1
ATOM 929 O O . LEU A 1 116 ? 14.768 13.797 -8.511 1.00 90.38 116 LEU A O 1
ATOM 933 N N . ARG A 1 117 ? 15.632 15.529 -7.382 1.00 91.69 117 ARG A N 1
ATOM 934 C CA . ARG A 1 117 ? 15.899 16.327 -8.588 1.00 91.69 117 ARG A CA 1
ATOM 935 C C . ARG A 1 117 ? 16.939 15.665 -9.488 1.00 91.69 117 ARG A C 1
ATOM 937 O O . ARG A 1 117 ? 16.737 15.616 -10.701 1.00 91.69 117 ARG A O 1
ATOM 944 N N . ASP A 1 118 ? 17.995 15.108 -8.905 1.00 92.88 118 ASP A N 1
ATOM 945 C CA . ASP A 1 118 ? 19.063 14.437 -9.654 1.00 92.88 118 ASP A CA 1
ATOM 946 C C . ASP A 1 118 ? 18.572 13.146 -10.322 1.00 92.88 118 ASP A C 1
ATOM 948 O O . ASP A 1 118 ? 18.876 12.873 -11.487 1.00 92.88 118 ASP A O 1
ATOM 952 N N . THR A 1 119 ? 17.756 12.360 -9.618 1.00 91.00 119 THR A N 1
ATOM 953 C CA . THR A 1 119 ? 17.146 11.143 -10.176 1.00 91.00 119 THR A CA 1
ATOM 954 C C . THR A 1 119 ? 16.128 11.469 -11.270 1.00 91.00 119 THR A C 1
ATOM 956 O O . THR A 1 119 ? 16.149 10.831 -12.322 1.00 91.00 119 THR A O 1
ATOM 959 N N . GLU A 1 120 ? 15.301 12.506 -11.107 1.00 92.00 120 GLU A N 1
ATOM 960 C CA . GLU A 1 120 ? 14.400 12.983 -12.168 1.00 92.00 120 GLU A CA 1
ATOM 961 C C . GLU A 1 120 ? 15.166 13.472 -13.402 1.00 92.00 120 GLU A C 1
ATOM 963 O O . GLU A 1 120 ? 14.769 13.177 -14.532 1.00 92.00 120 GLU A O 1
ATOM 968 N N . ALA A 1 121 ? 16.271 14.198 -13.208 1.00 91.19 121 ALA A N 1
ATOM 969 C CA . ALA A 1 121 ? 17.142 14.624 -14.298 1.00 91.19 121 ALA A CA 1
ATOM 970 C C . ALA A 1 121 ? 17.765 13.416 -15.011 1.00 91.19 121 ALA A C 1
ATOM 972 O O . ALA A 1 121 ? 17.736 13.347 -16.238 1.00 91.19 121 ALA A O 1
ATOM 973 N N . THR A 1 122 ? 18.236 12.424 -14.253 1.00 91.00 122 THR A N 1
ATOM 974 C CA . THR A 1 122 ? 18.797 11.180 -14.797 1.00 91.00 122 THR A CA 1
ATOM 975 C C . THR A 1 122 ? 17.768 10.429 -15.637 1.00 91.00 122 THR A C 1
ATOM 977 O O . THR A 1 122 ? 18.064 10.037 -16.761 1.00 91.00 122 THR A O 1
ATOM 980 N N . ILE A 1 123 ? 16.533 10.281 -15.149 1.00 90.06 123 ILE A N 1
ATOM 981 C CA . ILE A 1 123 ? 15.452 9.614 -15.890 1.00 90.06 123 ILE A CA 1
ATOM 982 C C . ILE A 1 123 ? 15.103 10.385 -17.171 1.00 90.06 123 ILE A C 1
ATOM 984 O O . ILE A 1 123 ? 14.912 9.766 -18.215 1.00 90.06 123 ILE A O 1
ATOM 988 N N . LYS A 1 124 ? 15.078 11.724 -17.133 1.00 90.19 124 LYS A N 1
ATOM 989 C CA . LYS A 1 124 ? 14.879 12.558 -18.333 1.00 90.19 124 LYS A CA 1
ATOM 990 C C . LYS A 1 124 ? 16.024 12.410 -19.337 1.00 90.19 124 LYS A C 1
ATOM 992 O O . LYS A 1 124 ? 15.773 12.376 -20.536 1.00 90.19 124 LYS A O 1
ATOM 997 N N . LEU A 1 125 ? 17.268 12.266 -18.876 1.00 89.31 125 LEU A N 1
ATOM 998 C CA . LEU A 1 125 ? 18.415 12.010 -19.755 1.00 89.31 125 LEU A CA 1
ATOM 999 C C . LEU A 1 125 ? 18.302 10.664 -20.485 1.00 89.31 125 LEU A C 1
ATOM 1001 O O . LEU A 1 125 ? 18.765 10.553 -21.617 1.00 89.31 125 LEU A O 1
ATOM 1005 N N . MET A 1 126 ? 17.622 9.668 -19.905 1.00 87.75 126 MET A N 1
ATOM 1006 C CA . MET A 1 126 ? 17.370 8.378 -20.569 1.00 87.75 126 MET A CA 1
ATOM 1007 C C . MET A 1 126 ? 16.426 8.478 -21.783 1.00 87.75 126 MET A C 1
ATOM 1009 O O . MET A 1 126 ? 16.306 7.520 -22.558 1.00 87.75 126 MET A O 1
ATOM 1013 N N . ASP A 1 127 ? 15.732 9.607 -21.954 1.00 86.25 127 ASP A N 1
ATOM 1014 C CA . ASP A 1 127 ? 14.919 9.869 -23.146 1.00 86.25 127 ASP A CA 1
ATOM 1015 C C . ASP A 1 127 ? 15.776 10.241 -24.353 1.00 86.25 127 ASP A C 1
ATOM 1017 O O . ASP A 1 127 ? 15.435 9.881 -25.480 1.00 86.25 127 ASP A O 1
ATOM 1021 N N . THR A 1 128 ? 16.889 10.936 -24.116 1.00 85.69 128 THR A N 1
ATOM 1022 C CA . THR A 1 128 ? 17.789 11.435 -25.161 1.00 85.69 128 THR A CA 1
ATOM 1023 C C . THR A 1 128 ? 19.007 10.546 -25.358 1.00 85.69 128 THR A C 1
ATOM 1025 O O . THR A 1 128 ? 19.502 10.461 -26.475 1.00 85.69 128 THR A O 1
ATOM 1028 N N . HIS A 1 129 ? 19.456 9.834 -24.323 1.00 87.19 129 HIS A N 1
ATOM 1029 C CA . HIS A 1 129 ? 20.655 8.999 -24.364 1.00 87.19 129 HIS A CA 1
ATOM 1030 C C . HIS A 1 129 ? 20.384 7.596 -23.821 1.00 87.19 129 HIS A C 1
ATOM 1032 O O . HIS A 1 129 ? 19.561 7.390 -22.927 1.00 87.19 129 HIS A O 1
ATOM 1038 N N . SER A 1 130 ? 21.103 6.605 -24.343 1.00 83.44 130 SER A N 1
ATOM 1039 C CA . SER A 1 130 ? 21.128 5.276 -23.739 1.00 83.44 130 SER A CA 1
ATOM 1040 C C . SER A 1 130 ? 21.891 5.310 -22.407 1.00 83.44 130 SER A C 1
ATOM 1042 O O . SER A 1 130 ? 23.040 5.751 -22.383 1.00 83.44 130 SER A O 1
ATOM 1044 N N . PRO A 1 131 ? 21.333 4.768 -21.310 1.00 80.94 131 PRO A N 1
ATOM 1045 C CA . PRO A 1 131 ? 22.028 4.684 -20.022 1.00 80.94 131 PRO A CA 1
ATOM 1046 C C . PRO A 1 131 ? 23.226 3.719 -20.030 1.00 80.94 131 PRO A C 1
ATOM 1048 O O . PRO A 1 131 ? 24.015 3.734 -19.093 1.00 80.94 131 PRO A O 1
ATOM 1051 N N . LEU A 1 132 ? 23.339 2.844 -21.038 1.00 82.56 132 LEU A N 1
ATOM 1052 C CA . LEU A 1 132 ? 24.398 1.833 -21.115 1.00 82.56 132 LEU A CA 1
ATOM 1053 C C . LEU A 1 132 ? 25.537 2.239 -22.045 1.00 82.56 132 LEU A C 1
ATOM 1055 O O . LEU A 1 132 ? 26.691 1.942 -21.762 1.00 82.56 132 LEU A O 1
ATOM 1059 N N . THR A 1 133 ? 25.210 2.871 -23.172 1.00 78.75 133 THR A N 1
ATOM 1060 C CA . THR A 1 133 ? 26.187 3.185 -24.224 1.00 78.75 133 THR A CA 1
ATOM 1061 C C . THR A 1 133 ? 26.449 4.678 -24.378 1.00 78.75 133 THR A C 1
ATOM 1063 O O . THR A 1 133 ? 27.285 5.047 -25.195 1.00 78.75 133 THR A O 1
ATOM 1066 N N . ALA A 1 134 ? 25.730 5.536 -23.641 1.00 80.56 134 ALA A N 1
ATOM 1067 C CA . ALA A 1 134 ? 25.743 6.997 -23.773 1.00 80.56 134 ALA A CA 1
ATOM 1068 C C . ALA A 1 134 ? 25.433 7.519 -25.193 1.00 80.56 134 ALA A C 1
ATOM 1070 O O . ALA A 1 134 ? 25.570 8.709 -25.460 1.00 80.56 134 ALA A O 1
ATOM 1071 N N . ALA A 1 135 ? 24.986 6.648 -26.103 1.00 80.94 135 ALA A N 1
ATOM 1072 C CA . ALA A 1 135 ? 24.639 7.018 -27.465 1.00 80.94 135 ALA A CA 1
ATOM 1073 C C . ALA A 1 135 ? 23.313 7.785 -27.497 1.00 80.94 135 ALA A C 1
ATOM 1075 O O . ALA A 1 135 ? 22.376 7.442 -26.767 1.00 80.94 135 ALA A O 1
ATOM 1076 N N . GLU A 1 136 ? 23.220 8.781 -28.376 1.00 81.69 136 GLU A N 1
ATOM 1077 C CA . GLU A 1 136 ? 21.976 9.505 -28.624 1.00 81.69 136 GLU A CA 1
ATOM 1078 C C . GLU A 1 136 ? 20.894 8.564 -29.170 1.00 81.69 136 GLU A C 1
ATOM 1080 O O . GLU A 1 136 ? 21.121 7.742 -30.064 1.00 81.69 136 GLU A O 1
ATOM 1085 N N . ARG A 1 137 ? 19.685 8.677 -28.620 1.00 75.25 137 ARG A N 1
ATOM 1086 C CA . ARG A 1 137 ? 18.519 7.909 -29.046 1.00 75.25 137 ARG A CA 1
ATOM 1087 C C . ARG A 1 137 ? 17.785 8.651 -30.149 1.00 75.25 137 ARG A C 1
ATOM 1089 O O . ARG A 1 137 ? 17.388 9.802 -29.993 1.00 75.25 137 ARG A O 1
ATOM 1096 N N . SER A 1 138 ? 17.515 7.952 -31.249 1.00 66.81 138 SER A N 1
ATOM 1097 C CA . SER A 1 138 ? 16.638 8.476 -32.295 1.00 66.81 138 SER A CA 1
ATOM 1098 C C . SER A 1 138 ? 15.183 8.423 -31.807 1.00 66.81 138 SER A C 1
ATOM 1100 O O . SER A 1 138 ? 14.517 7.391 -31.866 1.00 66.81 138 SER A O 1
ATOM 1102 N N . THR A 1 139 ? 14.685 9.545 -31.289 1.00 62.75 139 THR A N 1
ATOM 1103 C CA . THR A 1 139 ? 13.317 9.718 -30.757 1.00 62.75 139 THR A CA 1
ATOM 1104 C C . THR A 1 139 ? 12.238 9.809 -31.847 1.00 62.75 139 THR A C 1
ATOM 1106 O O . THR A 1 139 ? 11.067 10.037 -31.556 1.00 62.75 139 THR A O 1
ATOM 1109 N N . SER A 1 140 ? 12.608 9.593 -33.112 1.00 57.12 140 SER A N 1
ATOM 1110 C CA . SER A 1 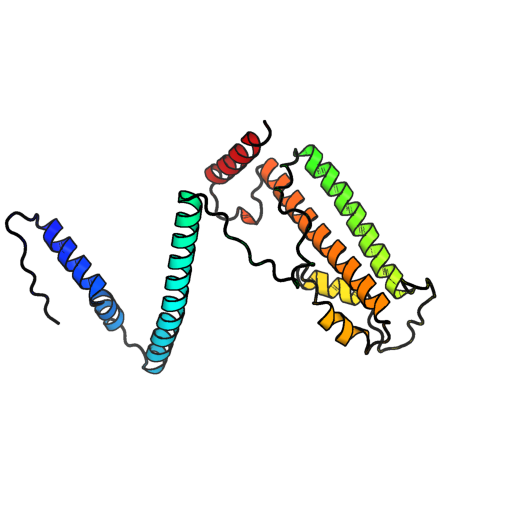140 ? 11.767 9.777 -34.303 1.00 57.12 140 SER A CA 1
ATOM 1111 C C . SER A 1 140 ? 10.678 8.708 -34.494 1.00 57.12 140 SER A C 1
ATOM 1113 O O . SER A 1 140 ? 9.783 8.872 -35.323 1.00 57.12 140 SER A O 1
ATOM 1115 N N . SER A 1 141 ? 10.705 7.614 -33.724 1.00 64.38 141 SER A N 1
ATOM 1116 C CA . SER A 1 141 ? 9.690 6.560 -33.808 1.00 64.38 141 SER A CA 1
ATOM 1117 C C . SER A 1 141 ? 8.462 6.893 -32.960 1.00 64.38 141 SER A C 1
ATOM 1119 O O . SER A 1 141 ? 8.524 6.903 -31.732 1.00 64.38 141 SER A O 1
ATOM 1121 N N . SER A 1 142 ? 7.298 7.043 -33.602 1.00 65.44 142 SER A N 1
ATOM 1122 C CA . SER A 1 142 ? 5.993 7.266 -32.945 1.00 65.44 142 SER A CA 1
ATOM 1123 C C . SER A 1 142 ? 5.579 6.166 -31.955 1.00 65.44 142 SER A C 1
ATOM 1125 O O . SER A 1 142 ? 4.614 6.319 -31.204 1.00 65.44 142 SER A O 1
ATOM 1127 N N . ARG A 1 143 ? 6.292 5.033 -31.948 1.00 71.38 143 ARG A N 1
ATOM 1128 C CA . ARG A 1 143 ? 6.057 3.906 -31.042 1.00 71.38 143 ARG A CA 1
ATOM 1129 C C . ARG A 1 143 ? 6.973 3.905 -29.823 1.00 71.38 143 ARG A C 1
ATOM 1131 O O . ARG A 1 143 ? 6.745 3.060 -28.960 1.00 71.38 143 ARG A O 1
ATOM 1138 N N . PHE A 1 144 ? 7.963 4.790 -29.732 1.00 79.75 144 PHE A N 1
ATOM 1139 C CA . PHE A 1 144 ? 8.855 4.858 -28.580 1.00 79.75 144 PHE A CA 1
ATOM 1140 C C . PHE A 1 144 ? 8.121 5.406 -27.347 1.00 79.75 144 PHE A C 1
ATOM 1142 O O . PHE A 1 144 ? 7.328 6.343 -27.429 1.00 79.75 144 PHE A O 1
ATOM 1149 N N . VAL A 1 145 ? 8.365 4.792 -26.190 1.00 83.88 145 VAL A N 1
ATOM 1150 C CA . VAL A 1 145 ? 7.835 5.249 -24.899 1.00 83.88 145 VAL A CA 1
ATOM 1151 C C . VAL A 1 145 ? 8.985 5.889 -24.134 1.00 83.88 145 VAL A C 1
ATOM 1153 O O . VAL A 1 145 ? 9.967 5.204 -23.851 1.00 83.88 145 VAL A O 1
ATOM 1156 N N . SER A 1 146 ? 8.851 7.171 -23.794 1.00 87.69 146 SER A N 1
ATOM 1157 C CA . SER A 1 146 ? 9.831 7.896 -22.985 1.00 87.69 146 SER A CA 1
ATOM 1158 C C . SER A 1 146 ? 9.845 7.406 -21.533 1.00 87.69 146 SER A C 1
ATOM 1160 O O . SER A 1 146 ? 8.804 7.095 -20.948 1.00 87.69 146 SER A O 1
ATOM 1162 N N . ALA A 1 147 ? 11.031 7.376 -20.935 1.00 86.62 147 ALA A N 1
ATOM 1163 C CA . ALA A 1 147 ? 11.263 7.211 -19.510 1.00 86.62 147 ALA A CA 1
ATOM 1164 C C . ALA A 1 147 ? 10.481 8.249 -18.694 1.00 86.62 147 ALA A C 1
ATOM 1166 O O . ALA A 1 147 ? 9.842 7.880 -17.710 1.00 86.62 147 ALA A O 1
ATOM 1167 N N . SER A 1 148 ? 10.420 9.507 -19.152 1.00 88.12 148 SER A N 1
ATOM 1168 C CA . SER A 1 148 ? 9.616 10.554 -18.501 1.00 88.12 148 SER A CA 1
ATOM 1169 C C . SER A 1 148 ? 8.122 10.223 -18.449 1.00 88.12 148 SER A C 1
ATOM 1171 O O . SER A 1 148 ? 7.445 10.548 -17.474 1.00 88.12 148 SER A O 1
ATOM 1173 N N . ARG A 1 149 ? 7.588 9.541 -19.471 1.00 88.62 149 ARG A N 1
ATOM 1174 C CA . ARG A 1 149 ? 6.191 9.080 -19.473 1.00 88.62 149 ARG A CA 1
ATOM 1175 C C . ARG A 1 149 ? 5.970 7.922 -18.503 1.00 88.62 149 ARG A C 1
ATOM 1177 O O . ARG A 1 149 ? 4.921 7.838 -17.878 1.00 88.62 149 ARG A O 1
ATOM 1184 N N . VAL A 1 150 ? 6.942 7.024 -18.363 1.00 87.50 150 VAL A N 1
ATOM 1185 C CA . VAL A 1 150 ? 6.865 5.954 -17.356 1.00 87.50 150 VAL A CA 1
ATOM 1186 C C . VAL A 1 150 ? 6.942 6.546 -15.945 1.00 87.50 150 VAL A C 1
ATOM 1188 O O . VAL A 1 150 ? 6.189 6.135 -15.068 1.00 87.50 150 VAL A O 1
ATOM 1191 N N . LEU A 1 151 ? 7.794 7.552 -15.736 1.00 88.62 151 LEU A N 1
ATOM 1192 C CA . LEU A 1 151 ? 7.894 8.279 -14.473 1.00 88.62 151 LEU A CA 1
ATOM 1193 C C . LEU A 1 151 ? 6.579 8.987 -14.114 1.00 88.62 151 LEU A C 1
ATOM 1195 O O . LEU A 1 151 ? 6.122 8.868 -12.980 1.00 88.62 151 LEU A O 1
ATOM 1199 N N . SER A 1 152 ? 5.926 9.668 -15.063 1.00 86.19 152 SER A N 1
ATOM 1200 C CA . SER A 1 152 ? 4.638 10.328 -14.798 1.00 86.19 152 SER A CA 1
ATOM 1201 C C . SER A 1 152 ? 3.530 9.336 -14.432 1.00 86.19 152 SER A C 1
ATOM 1203 O O . SER A 1 152 ? 2.717 9.610 -13.551 1.00 86.19 152 SER A O 1
ATOM 1205 N N . GLU A 1 153 ? 3.522 8.145 -15.028 1.00 85.94 153 GLU A N 1
ATOM 1206 C CA . GLU A 1 153 ? 2.607 7.076 -14.623 1.00 85.94 153 GLU A CA 1
ATOM 1207 C C . GLU A 1 153 ? 2.874 6.598 -13.188 1.00 85.94 153 GLU A C 1
ATOM 1209 O O . GLU A 1 153 ? 1.925 6.402 -12.429 1.00 85.94 153 GLU A O 1
ATOM 1214 N N . VAL A 1 154 ? 4.143 6.474 -12.782 1.00 84.19 154 VAL A N 1
ATOM 1215 C CA . VAL A 1 154 ? 4.520 6.135 -11.396 1.00 84.19 154 VAL A CA 1
ATOM 1216 C C . VAL A 1 154 ? 4.112 7.244 -10.418 1.00 84.19 154 VAL A C 1
ATOM 1218 O O . VAL A 1 154 ? 3.617 6.947 -9.327 1.00 84.19 154 VAL A O 1
ATOM 1221 N N . HIS A 1 155 ? 4.230 8.514 -10.815 1.00 82.75 155 HIS A N 1
ATOM 1222 C CA . HIS A 1 155 ? 3.703 9.641 -10.041 1.00 82.75 155 HIS A CA 1
ATOM 1223 C C . HIS A 1 155 ? 2.190 9.543 -9.829 1.00 82.75 155 HIS A C 1
ATOM 1225 O O . HIS A 1 155 ? 1.715 9.702 -8.704 1.00 82.75 155 HIS A O 1
ATOM 1231 N N . HIS A 1 156 ? 1.428 9.265 -10.892 1.00 80.88 156 HIS A N 1
ATOM 1232 C CA . HIS A 1 156 ? -0.026 9.117 -10.807 1.00 80.88 156 HIS A CA 1
ATOM 1233 C C . HIS A 1 156 ? -0.446 7.878 -10.006 1.00 80.88 156 HIS A C 1
ATOM 1235 O O . HIS A 1 156 ? -1.461 7.913 -9.314 1.00 80.88 156 HIS A O 1
ATOM 1241 N N . ALA A 1 157 ? 0.351 6.810 -10.042 1.00 75.19 157 ALA A N 1
ATOM 1242 C CA . ALA A 1 157 ? 0.139 5.587 -9.273 1.00 75.19 157 ALA A CA 1
ATOM 1243 C C . ALA A 1 157 ? 0.631 5.674 -7.812 1.00 75.19 157 ALA A C 1
ATOM 1245 O O . ALA A 1 157 ? 0.795 4.642 -7.162 1.00 75.19 157 ALA A O 1
ATOM 1246 N N . VAL A 1 158 ? 0.870 6.886 -7.288 1.00 68.25 158 VAL A N 1
ATOM 1247 C CA . VAL A 1 158 ? 1.263 7.144 -5.888 1.00 68.25 158 VAL A CA 1
ATOM 1248 C C . VAL A 1 158 ? 2.528 6.364 -5.493 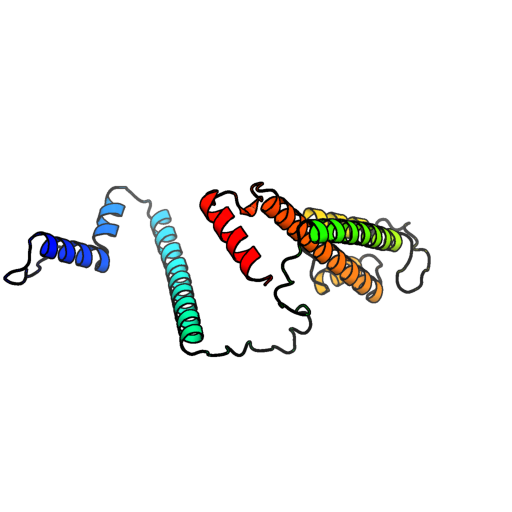1.00 68.25 158 VAL A C 1
ATOM 1250 O O . VAL A 1 158 ? 2.620 5.784 -4.415 1.00 68.25 158 VAL A O 1
ATOM 1253 N N . GLY A 1 159 ? 3.516 6.309 -6.390 1.00 66.00 159 GLY A N 1
ATOM 1254 C CA . GLY A 1 159 ? 4.793 5.648 -6.112 1.00 66.00 159 GLY A CA 1
ATOM 1255 C C . GLY A 1 159 ? 4.752 4.119 -6.191 1.00 66.00 159 GLY A C 1
ATOM 1256 O O . GLY A 1 159 ? 5.654 3.453 -5.691 1.00 66.00 159 GLY A O 1
ATOM 1257 N N . SER A 1 160 ? 3.733 3.535 -6.828 1.00 75.19 160 SER A N 1
ATOM 1258 C CA . SER A 1 160 ? 3.746 2.110 -7.160 1.00 75.19 160 SER A CA 1
ATOM 1259 C C . SER A 1 160 ? 4.613 1.855 -8.396 1.00 75.19 160 SER A C 1
ATOM 1261 O O . SER A 1 160 ? 4.268 2.261 -9.508 1.00 75.19 160 SER A O 1
ATOM 1263 N N . VAL A 1 161 ? 5.746 1.170 -8.212 1.00 79.81 161 VAL A N 1
ATOM 1264 C CA . VAL A 1 161 ? 6.609 0.762 -9.330 1.00 79.81 161 VAL A CA 1
ATOM 1265 C C . VAL A 1 161 ? 6.050 -0.513 -9.972 1.00 79.81 161 VAL A C 1
ATOM 1267 O O . VAL A 1 161 ? 5.864 -1.518 -9.278 1.00 79.81 161 VAL A O 1
ATOM 1270 N N . PRO A 1 162 ? 5.820 -0.539 -11.297 1.00 79.75 162 PRO A N 1
ATOM 1271 C CA . PRO A 1 162 ? 5.443 -1.765 -11.991 1.00 79.75 162 PRO A CA 1
ATOM 1272 C C . PRO A 1 162 ? 6.535 -2.838 -11.860 1.00 79.75 162 PRO A C 1
ATOM 1274 O O . PRO A 1 162 ? 7.734 -2.551 -11.823 1.00 79.75 162 PRO A O 1
ATOM 1277 N N . SER A 1 163 ? 6.128 -4.109 -11.826 1.00 85.44 163 SER A N 1
ATOM 1278 C CA . SER A 1 163 ? 7.086 -5.215 -11.743 1.00 85.44 163 SER A CA 1
ATOM 1279 C C . SER A 1 163 ? 8.045 -5.210 -12.936 1.00 85.44 163 SER A C 1
ATOM 1281 O O . SER A 1 163 ? 7.653 -4.893 -14.064 1.00 85.44 163 SER A O 1
ATOM 1283 N N . LEU A 1 164 ? 9.298 -5.620 -12.715 1.00 83.06 164 LEU A N 1
ATOM 1284 C CA . LEU A 1 164 ? 10.320 -5.652 -13.766 1.00 83.06 164 LEU A CA 1
ATOM 1285 C C . LEU A 1 164 ? 9.865 -6.470 -14.989 1.00 83.06 164 LEU A C 1
ATOM 1287 O O . LEU A 1 164 ? 10.093 -6.076 -16.129 1.00 83.06 164 LEU A O 1
ATOM 1291 N N . ALA A 1 165 ? 9.166 -7.586 -14.762 1.00 80.19 165 ALA A N 1
ATOM 1292 C CA . ALA A 1 165 ? 8.610 -8.425 -15.824 1.00 80.19 165 ALA A CA 1
ATOM 1293 C C . ALA A 1 165 ? 7.499 -7.727 -16.631 1.00 80.19 165 ALA A C 1
ATOM 1295 O O . ALA A 1 165 ? 7.340 -7.987 -17.825 1.00 80.19 165 ALA A O 1
ATOM 1296 N N . SER A 1 166 ? 6.710 -6.857 -15.994 1.00 84.94 166 SER A N 1
ATOM 1297 C CA . SER A 1 166 ? 5.725 -6.016 -16.683 1.00 84.94 166 SER A CA 1
ATOM 1298 C C . SER A 1 166 ? 6.424 -4.932 -17.508 1.00 84.94 166 SER A C 1
ATOM 1300 O O . SER A 1 166 ? 6.131 -4.769 -18.695 1.00 84.94 166 SER A O 1
ATOM 1302 N N . LEU A 1 167 ? 7.424 -4.266 -16.916 1.00 85.38 167 LEU A N 1
ATOM 1303 C CA . LEU A 1 167 ? 8.203 -3.215 -17.573 1.00 85.38 167 LEU A CA 1
ATOM 1304 C C . LEU A 1 167 ? 8.936 -3.745 -18.817 1.00 85.38 167 LEU A C 1
ATOM 1306 O O . LEU A 1 167 ? 8.853 -3.138 -19.881 1.00 85.38 167 LEU A O 1
ATOM 1310 N N . LYS A 1 168 ? 9.577 -4.919 -18.713 1.00 87.69 168 LYS A N 1
ATOM 1311 C CA . LYS A 1 168 ? 10.242 -5.611 -19.832 1.00 87.69 168 LYS A CA 1
ATOM 1312 C C . LYS A 1 168 ? 9.287 -5.891 -20.981 1.00 87.69 168 LYS A C 1
ATOM 1314 O O . LYS A 1 168 ? 9.540 -5.429 -22.089 1.00 87.69 168 LYS A O 1
ATOM 1319 N N . ARG A 1 169 ? 8.155 -6.552 -20.715 1.00 85.69 169 ARG A N 1
ATOM 1320 C CA . ARG A 1 169 ? 7.150 -6.857 -21.750 1.00 85.69 169 ARG A CA 1
ATOM 1321 C C . ARG A 1 169 ? 6.668 -5.601 -22.477 1.00 85.69 169 ARG A C 1
ATOM 1323 O O . ARG A 1 169 ? 6.513 -5.602 -23.698 1.00 85.69 169 ARG A O 1
ATOM 1330 N N . ARG A 1 170 ? 6.458 -4.519 -21.730 1.00 86.88 170 ARG A N 1
ATOM 1331 C CA . ARG A 1 170 ? 5.954 -3.260 -22.273 1.00 86.88 170 ARG A CA 1
ATOM 1332 C C . ARG A 1 170 ? 7.000 -2.475 -23.064 1.00 86.88 170 ARG A C 1
ATOM 1334 O O . ARG A 1 170 ? 6.656 -1.934 -24.108 1.00 86.88 170 ARG A O 1
ATOM 1341 N N . LEU A 1 171 ? 8.233 -2.367 -22.574 1.00 86.69 171 LEU A N 1
ATOM 1342 C CA . LEU A 1 171 ? 9.247 -1.484 -23.160 1.00 86.69 171 LEU A CA 1
ATOM 1343 C C . LEU A 1 171 ? 10.093 -2.169 -24.242 1.00 86.69 171 LEU A C 1
ATOM 1345 O O . LEU A 1 171 ? 10.492 -1.512 -25.201 1.00 86.69 171 LEU A O 1
ATOM 1349 N N . GLN A 1 172 ? 10.298 -3.488 -24.165 1.00 85.12 172 GLN A N 1
ATOM 1350 C CA . GLN A 1 172 ? 11.046 -4.232 -25.191 1.00 85.12 172 GLN A CA 1
ATOM 1351 C C . GLN A 1 172 ? 10.342 -4.203 -26.552 1.00 85.12 172 GLN A C 1
ATOM 1353 O O . GLN A 1 172 ? 10.980 -4.012 -27.581 1.00 85.12 172 GLN A O 1
ATOM 1358 N N . THR A 1 173 ? 9.007 -4.280 -26.568 1.00 83.31 173 THR A N 1
ATOM 1359 C CA . THR A 1 173 ? 8.203 -4.128 -27.800 1.00 83.31 173 THR A CA 1
ATOM 1360 C C . THR A 1 173 ? 8.225 -2.701 -28.367 1.00 83.31 173 THR A C 1
ATOM 1362 O O . THR A 1 173 ? 7.677 -2.442 -29.438 1.00 83.31 173 THR A O 1
ATOM 1365 N N . ARG A 1 174 ? 8.848 -1.762 -27.646 1.00 83.62 174 ARG A N 1
ATOM 1366 C CA . ARG A 1 174 ? 8.866 -0.319 -27.911 1.00 83.62 174 ARG A CA 1
ATOM 1367 C C . ARG A 1 174 ? 10.286 0.218 -28.117 1.00 83.62 174 ARG A C 1
ATOM 1369 O O . ARG A 1 174 ? 10.494 1.423 -28.015 1.00 83.62 174 ARG A O 1
ATOM 1376 N N . GLY A 1 175 ? 11.241 -0.666 -28.420 1.00 79.75 175 GLY A N 1
ATOM 1377 C CA . GLY A 1 175 ? 12.607 -0.301 -28.808 1.00 79.75 175 GLY A CA 1
ATOM 1378 C C . GLY A 1 175 ? 13.606 -0.165 -27.657 1.00 79.75 175 GLY A C 1
ATOM 1379 O O . GLY A 1 175 ? 14.722 0.280 -27.895 1.00 79.75 175 GLY A O 1
ATOM 1380 N N . TRP A 1 176 ? 13.242 -0.546 -26.428 1.00 85.44 176 TRP A N 1
ATOM 1381 C CA . TRP A 1 176 ? 14.179 -0.553 -25.302 1.00 85.44 176 TRP A CA 1
ATOM 1382 C C . TRP A 1 176 ? 14.972 -1.860 -25.215 1.00 85.44 176 TRP A C 1
ATOM 1384 O O . TRP A 1 176 ? 14.401 -2.953 -25.275 1.00 85.44 176 TRP A O 1
ATOM 1394 N N . ILE A 1 177 ? 16.278 -1.753 -24.967 1.00 88.38 177 ILE A N 1
ATOM 1395 C CA . ILE A 1 177 ? 17.157 -2.903 -24.735 1.00 88.38 177 ILE A CA 1
ATOM 1396 C C . ILE A 1 177 ? 16.928 -3.431 -23.304 1.00 88.38 177 ILE A C 1
ATOM 1398 O O . ILE A 1 177 ? 16.756 -2.632 -22.379 1.00 88.38 177 ILE A O 1
ATOM 1402 N N . PRO A 1 178 ? 16.957 -4.758 -23.054 1.00 86.19 178 PRO A N 1
ATOM 1403 C CA . PRO A 1 178 ? 16.691 -5.326 -21.728 1.00 86.19 178 PRO A CA 1
ATOM 1404 C C . PRO A 1 178 ? 17.514 -4.715 -20.581 1.00 86.19 178 PRO A C 1
ATOM 1406 O O . PRO A 1 178 ? 16.994 -4.562 -19.477 1.00 86.19 178 PRO A O 1
ATOM 1409 N N . GLY A 1 179 ? 18.774 -4.350 -20.833 1.00 84.75 179 GLY A N 1
ATOM 1410 C CA . GLY A 1 179 ? 19.624 -3.705 -19.832 1.00 84.75 179 GLY A CA 1
ATOM 1411 C C . GLY A 1 179 ? 19.215 -2.258 -19.525 1.00 84.75 179 GLY A C 1
ATOM 1412 O O . GLY A 1 179 ? 19.259 -1.847 -18.371 1.00 84.75 179 GLY A O 1
ATOM 1413 N N . GLU A 1 180 ? 18.723 -1.510 -20.513 1.00 87.62 180 GLU A N 1
ATOM 1414 C CA . GLU A 1 180 ? 18.217 -0.145 -20.313 1.00 87.62 180 GLU A CA 1
ATOM 1415 C C . GLU A 1 180 ? 16.903 -0.154 -19.528 1.00 87.62 180 GLU A C 1
ATOM 1417 O O . GLU A 1 180 ? 16.668 0.707 -18.686 1.00 87.62 180 GLU A O 1
ATOM 1422 N N . VAL A 1 181 ? 16.064 -1.168 -19.766 1.00 87.44 181 VAL A N 1
ATOM 1423 C CA . VAL A 1 181 ? 14.841 -1.410 -18.989 1.00 87.44 181 VAL A CA 1
ATOM 1424 C C . VAL A 1 181 ? 15.178 -1.706 -17.526 1.00 87.44 181 VAL A C 1
ATOM 1426 O O . VAL A 1 181 ? 14.507 -1.192 -16.634 1.00 87.44 181 VAL A O 1
ATOM 1429 N N . ASN A 1 182 ? 16.218 -2.508 -17.262 1.00 88.25 182 ASN A N 1
ATOM 1430 C CA . ASN A 1 182 ? 16.683 -2.762 -15.896 1.00 88.25 182 ASN A CA 1
ATOM 1431 C C . ASN A 1 182 ? 17.199 -1.471 -15.239 1.00 88.25 182 ASN A C 1
ATOM 1433 O O . ASN A 1 182 ? 16.830 -1.189 -14.103 1.00 88.25 182 ASN A O 1
ATOM 1437 N N . ALA A 1 183 ? 18.004 -0.676 -15.953 1.00 87.62 183 ALA A N 1
ATOM 1438 C CA . ALA A 1 183 ? 18.510 0.602 -15.453 1.00 87.62 183 ALA A CA 1
ATOM 1439 C C . ALA A 1 183 ? 17.366 1.571 -15.112 1.00 87.62 183 ALA A C 1
ATOM 1441 O O . ALA A 1 183 ? 17.350 2.145 -14.027 1.00 87.62 183 ALA A O 1
ATOM 1442 N N . LEU A 1 184 ? 16.359 1.678 -15.987 1.00 89.38 184 LEU A N 1
ATOM 1443 C CA . LEU A 1 184 ? 15.172 2.501 -15.742 1.00 89.38 184 LEU A CA 1
ATOM 1444 C C . LEU A 1 184 ? 14.408 2.010 -14.512 1.00 89.38 184 LEU A C 1
ATOM 1446 O O . LEU A 1 184 ? 13.993 2.806 -13.681 1.00 89.38 184 LEU A O 1
ATOM 1450 N N . TRP A 1 185 ? 14.233 0.696 -14.379 1.00 89.19 185 TRP A N 1
ATOM 1451 C CA . TRP A 1 185 ? 13.534 0.113 -13.239 1.00 89.19 185 TRP A CA 1
ATOM 1452 C C . TRP A 1 185 ? 14.245 0.386 -11.906 1.00 89.19 185 TRP A C 1
ATOM 1454 O O . TRP A 1 185 ? 13.578 0.695 -10.920 1.00 89.19 185 TRP A O 1
ATOM 1464 N N . ILE A 1 186 ? 15.581 0.324 -11.881 1.00 89.38 186 ILE A N 1
ATOM 1465 C CA . ILE A 1 186 ? 16.381 0.688 -10.703 1.00 89.38 186 ILE A CA 1
ATOM 1466 C C . ILE A 1 186 ? 16.164 2.164 -10.359 1.00 89.38 186 ILE A C 1
ATOM 1468 O O . ILE A 1 186 ? 15.853 2.473 -9.213 1.00 89.38 186 ILE A O 1
ATOM 1472 N N . GLN A 1 187 ? 16.248 3.063 -11.345 1.00 89.12 187 GLN A N 1
ATOM 1473 C CA . GLN A 1 187 ? 16.037 4.497 -11.120 1.00 89.12 187 GLN A CA 1
ATOM 1474 C C . GLN A 1 187 ? 14.617 4.809 -10.634 1.00 89.12 187 GLN A C 1
ATOM 1476 O O . GLN A 1 187 ? 14.443 5.602 -9.715 1.00 89.12 187 GLN A O 1
ATOM 1481 N N . LEU A 1 188 ? 13.597 4.136 -11.178 1.00 87.88 188 LEU A N 1
ATOM 1482 C CA . LEU A 1 188 ? 12.216 4.271 -10.708 1.00 87.88 188 LEU A CA 1
ATOM 1483 C C . LEU A 1 188 ? 12.043 3.779 -9.267 1.00 87.88 188 LEU A C 1
ATOM 1485 O O . LEU A 1 188 ? 11.291 4.389 -8.518 1.00 87.88 188 LEU A O 1
ATOM 1489 N N . ARG A 1 189 ? 12.742 2.712 -8.861 1.00 87.75 189 ARG A N 1
ATOM 1490 C CA . ARG A 1 189 ? 12.736 2.249 -7.466 1.00 87.75 189 ARG A CA 1
ATOM 1491 C C . ARG A 1 189 ? 13.376 3.254 -6.519 1.00 87.75 189 ARG A C 1
ATOM 1493 O O . ARG A 1 189 ? 12.749 3.626 -5.532 1.00 87.75 189 ARG A O 1
ATOM 1500 N N . VAL A 1 190 ? 14.580 3.721 -6.852 1.00 88.38 190 VAL A N 1
ATOM 1501 C CA . VAL A 1 190 ? 15.280 4.754 -6.073 1.00 88.38 190 VAL A CA 1
ATOM 1502 C C . VAL A 1 190 ? 14.391 5.989 -5.938 1.00 88.38 190 VAL A C 1
ATOM 1504 O O . VAL A 1 190 ? 14.202 6.499 -4.838 1.00 88.38 190 VAL A O 1
ATOM 1507 N N . TYR A 1 191 ? 13.764 6.410 -7.036 1.00 88.38 191 TYR A N 1
ATOM 1508 C CA . TYR A 1 191 ? 12.814 7.513 -7.039 1.00 88.38 191 TYR A CA 1
ATOM 1509 C C . TYR A 1 191 ? 11.655 7.293 -6.055 1.00 88.38 191 TYR A C 1
ATOM 1511 O O . TYR A 1 191 ? 11.367 8.157 -5.226 1.00 88.38 191 TYR A O 1
ATOM 1519 N N . THR A 1 192 ? 10.992 6.134 -6.101 1.00 86.94 192 THR A N 1
ATOM 1520 C CA . THR A 1 192 ? 9.859 5.855 -5.207 1.00 86.94 192 THR A CA 1
ATOM 1521 C C . THR A 1 192 ? 10.259 5.766 -3.743 1.00 86.94 192 THR A C 1
ATOM 1523 O O . THR A 1 192 ? 9.529 6.272 -2.891 1.00 86.94 192 THR A O 1
ATOM 1526 N N . ASP A 1 193 ? 11.429 5.201 -3.446 1.00 86.88 193 ASP A N 1
ATOM 1527 C CA . ASP A 1 193 ? 11.946 5.127 -2.080 1.00 86.88 193 ASP A CA 1
ATOM 1528 C C . ASP A 1 193 ? 12.221 6.533 -1.527 1.00 86.88 193 ASP A C 1
ATOM 1530 O O . ASP A 1 193 ? 11.827 6.847 -0.402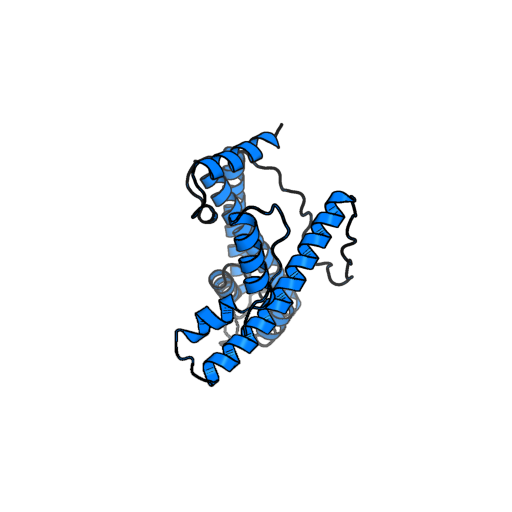 1.00 86.88 193 ASP A O 1
ATOM 1534 N N . LEU A 1 194 ? 12.797 7.419 -2.345 1.00 87.12 194 LEU A N 1
ATOM 1535 C CA . LEU A 1 194 ? 13.021 8.819 -1.986 1.00 87.12 194 LEU A CA 1
ATOM 1536 C C . LEU A 1 194 ? 11.709 9.595 -1.794 1.00 87.12 194 LEU A C 1
ATOM 1538 O O . LEU A 1 194 ? 11.600 10.390 -0.861 1.00 87.12 194 LEU A O 1
ATOM 1542 N N . VAL A 1 195 ? 10.680 9.357 -2.616 1.00 86.50 195 VAL A N 1
ATOM 1543 C CA . VAL A 1 195 ? 9.353 9.982 -2.437 1.00 86.50 195 VAL A CA 1
ATOM 1544 C C . VAL A 1 195 ? 8.709 9.547 -1.118 1.00 86.50 195 VAL A C 1
ATOM 1546 O O . VAL A 1 195 ? 8.136 10.383 -0.409 1.00 86.50 195 VAL A O 1
ATOM 1549 N N . LEU A 1 196 ? 8.818 8.264 -0.764 1.00 85.88 196 LEU A N 1
ATOM 1550 C CA . LEU A 1 196 ? 8.317 7.737 0.506 1.00 85.88 196 LEU A CA 1
ATOM 1551 C C . LEU A 1 196 ? 9.108 8.290 1.699 1.00 85.88 196 LEU A C 1
ATOM 1553 O O . LEU A 1 196 ? 8.506 8.683 2.700 1.00 85.88 196 LEU A O 1
ATOM 1557 N N . GLU A 1 197 ? 10.436 8.381 1.590 1.00 86.06 197 GLU A N 1
ATOM 1558 C CA . GLU A 1 197 ? 11.291 8.993 2.614 1.00 86.06 197 GLU A CA 1
ATOM 1559 C C . GLU A 1 197 ? 10.946 10.474 2.807 1.00 86.06 197 GLU A C 1
ATOM 1561 O O . GLU A 1 197 ? 10.748 10.914 3.940 1.00 86.06 197 GLU A O 1
ATOM 1566 N N . ARG A 1 198 ? 10.747 11.225 1.716 1.00 86.62 198 ARG A N 1
ATOM 1567 C CA . ARG A 1 198 ? 10.298 12.622 1.765 1.00 86.62 198 ARG A CA 1
ATOM 1568 C C . ARG A 1 198 ? 8.968 12.765 2.499 1.00 86.62 198 ARG A C 1
ATOM 1570 O O . ARG A 1 198 ? 8.815 13.665 3.324 1.00 86.62 198 ARG A O 1
ATOM 1577 N N . GLN A 1 199 ? 7.999 11.900 2.201 1.00 85.56 199 GLN A N 1
ATOM 1578 C CA . GLN A 1 199 ? 6.691 11.933 2.856 1.00 85.56 199 GLN A CA 1
ATOM 1579 C C . GLN A 1 199 ? 6.819 11.631 4.354 1.00 85.56 199 GLN A C 1
ATOM 1581 O O . GLN A 1 199 ? 6.285 12.377 5.172 1.00 85.56 199 GLN A O 1
ATOM 1586 N N . ARG A 1 200 ? 7.606 10.612 4.718 1.00 83.31 200 ARG A N 1
ATOM 1587 C CA . ARG A 1 200 ? 7.894 10.266 6.115 1.00 83.31 200 ARG A CA 1
ATOM 1588 C C . ARG A 1 200 ? 8.551 11.422 6.875 1.00 83.31 200 ARG A C 1
ATOM 1590 O O . ARG A 1 200 ? 8.162 11.694 8.007 1.00 83.31 200 ARG A O 1
ATOM 1597 N N . LEU A 1 201 ? 9.529 12.102 6.273 1.00 83.62 201 LEU A N 1
ATOM 1598 C CA . LEU A 1 201 ? 10.214 13.243 6.892 1.00 83.62 201 LEU A CA 1
ATOM 1599 C C . LEU A 1 201 ? 9.264 14.424 7.097 1.00 83.62 201 LEU A C 1
ATOM 1601 O O . LEU A 1 201 ? 9.240 15.003 8.178 1.00 83.62 201 LEU A O 1
ATOM 1605 N N . ARG A 1 202 ? 8.420 14.735 6.105 1.00 84.38 202 ARG A N 1
ATOM 1606 C CA . ARG A 1 202 ? 7.379 15.768 6.240 1.00 84.38 202 ARG A CA 1
ATOM 1607 C C . ARG A 1 202 ? 6.392 15.450 7.357 1.00 84.38 202 ARG A C 1
ATOM 1609 O O . ARG A 1 202 ? 6.042 16.343 8.121 1.00 84.38 202 ARG A O 1
ATOM 1616 N N . ASP A 1 203 ? 5.983 14.191 7.476 1.00 79.25 203 ASP A N 1
ATOM 1617 C CA . ASP A 1 203 ? 5.075 13.755 8.536 1.00 79.25 203 ASP A CA 1
ATOM 1618 C C . ASP A 1 203 ? 5.751 13.809 9.921 1.00 79.25 203 ASP A C 1
ATOM 1620 O O . ASP A 1 203 ? 5.104 14.179 10.899 1.00 79.25 203 ASP A O 1
ATOM 1624 N N . SER A 1 204 ? 7.053 13.510 10.003 1.00 79.06 204 SER A N 1
ATOM 1625 C CA . SER A 1 204 ? 7.857 13.635 11.231 1.00 79.06 204 SER A CA 1
ATOM 1626 C C . SER A 1 204 ? 8.010 15.094 11.673 1.00 79.06 204 SER A C 1
ATOM 1628 O O . SER A 1 204 ? 7.805 15.411 12.844 1.00 79.06 204 SER A O 1
ATOM 1630 N N . ILE A 1 205 ? 8.303 15.998 10.732 1.00 81.00 205 ILE A N 1
ATOM 1631 C CA . ILE A 1 205 ? 8.401 17.442 10.991 1.00 81.00 205 ILE A CA 1
ATOM 1632 C C . ILE A 1 205 ? 7.040 17.988 11.436 1.00 81.00 205 ILE A C 1
ATOM 1634 O O . ILE A 1 205 ? 6.960 18.663 12.458 1.00 81.00 205 ILE A O 1
ATOM 1638 N N . ALA A 1 206 ? 5.955 17.632 10.740 1.00 77.00 206 ALA A N 1
ATOM 1639 C CA . ALA A 1 206 ? 4.606 18.047 11.120 1.00 77.00 206 ALA A CA 1
ATOM 1640 C C . ALA A 1 206 ? 4.240 17.580 12.540 1.00 77.00 206 ALA A C 1
ATOM 1642 O O . ALA A 1 206 ? 3.722 18.369 13.330 1.00 77.00 206 ALA A O 1
ATOM 1643 N N . ALA A 1 207 ? 4.571 16.330 12.886 1.00 71.31 207 ALA A N 1
ATOM 1644 C CA . ALA A 1 207 ? 4.356 15.792 14.225 1.00 71.31 207 ALA A CA 1
ATOM 1645 C C . ALA A 1 207 ? 5.183 16.526 15.298 1.00 71.31 207 ALA A C 1
ATOM 1647 O O . ALA A 1 207 ? 4.673 16.784 16.388 1.00 71.31 207 ALA A O 1
ATOM 1648 N N . ALA A 1 208 ? 6.433 16.897 14.998 1.00 71.31 208 ALA A N 1
ATOM 1649 C CA . ALA A 1 208 ? 7.282 17.673 15.904 1.00 71.31 208 ALA A CA 1
ATOM 1650 C C . ALA A 1 208 ? 6.775 19.114 16.110 1.00 71.31 208 ALA A C 1
ATOM 1652 O O . ALA A 1 208 ? 6.852 19.634 17.221 1.00 71.31 208 ALA A O 1
ATOM 1653 N N . GLU A 1 209 ? 6.209 19.731 15.068 1.00 75.50 209 GLU A N 1
ATOM 1654 C CA . GLU A 1 209 ? 5.591 21.066 15.098 1.00 75.50 209 GLU A CA 1
ATOM 1655 C C . GLU A 1 209 ? 4.198 21.087 15.758 1.00 75.50 209 GLU A C 1
ATOM 1657 O O . GLU A 1 209 ? 3.566 22.141 15.835 1.00 75.50 209 GLU A O 1
ATOM 1662 N N . GLY A 1 210 ? 3.684 19.937 16.213 1.00 65.38 210 GLY A N 1
ATOM 1663 C CA . GLY A 1 210 ? 2.343 19.827 16.794 1.00 65.38 210 GLY A CA 1
ATOM 1664 C C . GLY A 1 210 ? 1.210 19.995 15.776 1.00 65.38 210 GLY A C 1
ATOM 1665 O O . GLY A 1 210 ? 0.052 20.152 16.157 1.00 65.38 210 GLY A O 1
ATOM 1666 N N . ARG A 1 211 ? 1.514 19.952 14.474 1.00 67.62 211 ARG A N 1
ATOM 1667 C CA . ARG A 1 211 ? 0.508 19.936 13.410 1.00 67.62 211 ARG A CA 1
ATOM 1668 C C . ARG A 1 211 ? 0.023 18.505 13.219 1.00 67.62 211 ARG A C 1
ATOM 1670 O O . ARG A 1 211 ? 0.817 17.569 13.158 1.00 67.62 211 ARG A O 1
ATOM 1677 N N . ALA A 1 212 ? -1.290 18.326 13.095 1.00 56.00 212 ALA A N 1
ATOM 1678 C CA . ALA A 1 212 ? -1.863 17.022 12.792 1.00 56.00 212 ALA A CA 1
ATOM 1679 C C . ALA A 1 212 ? -1.331 16.528 11.435 1.00 56.00 212 ALA A C 1
ATOM 1681 O O . ALA A 1 212 ? -1.686 17.064 10.381 1.00 56.00 212 ALA A O 1
ATOM 1682 N N . ALA A 1 213 ? -0.460 15.518 11.453 1.00 56.00 213 ALA A N 1
ATOM 1683 C CA . ALA A 1 213 ? -0.067 14.811 10.245 1.00 56.00 213 ALA A CA 1
ATOM 1684 C C . ALA A 1 213 ? -1.319 14.190 9.597 1.00 56.00 213 ALA A C 1
ATOM 1686 O O . ALA A 1 213 ? -2.292 13.875 10.280 1.00 56.00 213 ALA A O 1
ATOM 1687 N N . LYS A 1 214 ? -1.335 13.973 8.276 1.00 55.88 214 LYS A N 1
ATOM 1688 C CA . LYS A 1 214 ? -2.535 13.432 7.595 1.00 55.88 214 LYS A CA 1
ATOM 1689 C C . LYS A 1 214 ? -3.007 12.088 8.173 1.00 55.88 214 LYS A C 1
ATOM 1691 O O . LYS A 1 214 ? -4.198 11.804 8.141 1.00 55.88 214 LYS A O 1
ATOM 1696 N N . TRP A 1 215 ? -2.097 11.291 8.736 1.00 52.16 215 TRP A N 1
ATOM 1697 C CA . TRP A 1 215 ? -2.409 10.031 9.420 1.00 52.16 215 TRP A CA 1
ATOM 1698 C C . TRP A 1 215 ? -2.944 10.215 10.850 1.00 52.16 215 TRP A C 1
ATOM 1700 O O . TRP A 1 215 ? -3.514 9.281 11.406 1.00 52.16 215 TRP A O 1
ATOM 1710 N N . SER A 1 216 ? -2.790 11.402 11.448 1.00 48.88 216 SER A N 1
ATOM 1711 C CA . SER A 1 216 ? -3.321 11.721 12.775 1.00 48.88 216 SER A CA 1
ATOM 1712 C C . SER A 1 216 ? -4.753 12.269 12.737 1.00 48.88 216 SER A C 1
ATOM 1714 O O . SER A 1 216 ? -5.294 12.614 13.788 1.00 48.88 216 SER A O 1
ATOM 1716 N N . GLN A 1 217 ? -5.391 12.340 11.559 1.00 45.78 217 GLN A N 1
ATOM 1717 C CA . GLN A 1 217 ? -6.835 12.562 11.453 1.00 45.78 217 GLN A CA 1
ATOM 1718 C C . GLN A 1 217 ? -7.574 11.406 12.145 1.00 45.78 217 GLN A C 1
ATOM 1720 O O . GLN A 1 217 ? -7.766 10.340 11.567 1.00 45.78 217 GLN A O 1
ATOM 1725 N N . GLY A 1 218 ? -7.964 11.621 13.404 1.00 52.19 218 GLY A N 1
ATOM 1726 C CA . GLY A 1 218 ? -8.695 10.649 14.223 1.00 52.19 218 GLY A CA 1
ATOM 1727 C C . GLY A 1 218 ? -8.091 10.374 15.601 1.00 52.19 218 GLY A C 1
ATOM 1728 O O . GLY A 1 218 ? -8.758 9.741 16.412 1.00 52.19 218 GLY A O 1
ATOM 1729 N N . TYR A 1 219 ? -6.882 10.866 15.888 1.00 51.97 219 TYR A N 1
ATOM 1730 C CA . TYR A 1 219 ? -6.279 10.787 17.221 1.00 51.97 219 TYR A CA 1
ATOM 1731 C C . TYR A 1 219 ? -6.481 12.102 17.973 1.00 51.97 219 TYR A C 1
ATOM 1733 O O . TYR A 1 219 ? -6.336 13.183 17.402 1.00 51.97 219 TYR A O 1
ATOM 1741 N N . SER A 1 220 ? -6.822 12.013 19.257 1.00 57.34 220 SER A N 1
ATOM 1742 C CA . SER A 1 220 ? -6.912 13.192 20.125 1.00 57.34 220 SER A CA 1
ATOM 1743 C C . SER A 1 220 ? -5.526 13.814 20.349 1.00 57.34 220 SER A C 1
ATOM 1745 O O . SER A 1 220 ? -4.518 13.107 20.333 1.00 57.34 220 SER A O 1
ATOM 1747 N N . GLU A 1 221 ? -5.454 15.124 20.619 1.00 52.94 221 GLU A N 1
ATOM 1748 C CA . GLU A 1 221 ? -4.187 15.813 20.948 1.00 52.94 221 GLU A CA 1
ATOM 1749 C C . GLU A 1 221 ? -3.429 15.139 22.108 1.00 52.94 221 GLU A C 1
ATOM 1751 O O . GLU A 1 221 ? -2.200 15.135 22.157 1.00 52.94 221 GLU A O 1
ATOM 1756 N N . ALA A 1 222 ? -4.154 14.493 23.025 1.00 59.69 222 ALA A N 1
ATOM 1757 C CA . ALA A 1 222 ? -3.570 13.730 24.122 1.00 59.69 222 ALA A CA 1
ATOM 1758 C C . ALA A 1 222 ? -2.896 12.419 23.664 1.00 59.69 222 ALA A C 1
ATOM 1760 O O . ALA A 1 222 ? -1.934 11.965 24.287 1.00 59.69 222 ALA A O 1
ATOM 1761 N N . GLU A 1 223 ? -3.385 11.788 22.596 1.00 55.81 223 GLU A N 1
ATOM 1762 C CA . GLU A 1 223 ? -2.811 10.563 22.029 1.00 55.81 223 GLU A CA 1
ATOM 1763 C C . GLU A 1 223 ? -1.607 10.872 21.140 1.00 55.81 223 GLU A C 1
ATOM 1765 O O . GLU A 1 223 ? -0.593 10.178 21.231 1.00 55.81 223 GLU A O 1
ATOM 1770 N N . THR A 1 224 ? -1.659 11.956 20.361 1.00 58.66 224 THR A N 1
ATOM 1771 C CA . THR A 1 224 ? -0.509 12.422 19.571 1.00 58.66 224 THR A CA 1
ATOM 1772 C C . THR A 1 224 ? 0.634 12.891 20.476 1.00 58.66 224 THR A C 1
ATOM 1774 O O . THR A 1 224 ? 1.788 12.533 20.233 1.00 58.66 224 THR A O 1
ATOM 1777 N N . ALA A 1 225 ? 0.330 13.575 21.587 1.00 57.03 225 ALA A N 1
ATOM 1778 C CA . ALA A 1 225 ? 1.319 13.954 22.596 1.00 57.03 225 ALA A CA 1
ATOM 1779 C C . ALA A 1 225 ? 1.970 12.741 23.284 1.00 57.03 225 ALA A C 1
ATOM 1781 O O . ALA A 1 225 ? 3.173 12.757 23.546 1.00 57.03 225 ALA A O 1
ATOM 1782 N N . LYS A 1 226 ? 1.218 11.660 23.541 1.00 63.06 226 LYS A N 1
ATOM 1783 C CA . LYS A 1 226 ? 1.780 10.408 24.082 1.00 63.06 226 LYS A CA 1
ATOM 1784 C C . LYS A 1 226 ? 2.712 9.728 23.085 1.00 63.06 226 LYS A C 1
ATOM 1786 O O . LYS A 1 226 ? 3.792 9.303 23.479 1.00 63.06 226 LYS A O 1
ATOM 1791 N N . ILE A 1 227 ? 2.337 9.664 21.807 1.00 57.41 227 ILE A N 1
ATOM 1792 C CA . ILE A 1 227 ? 3.189 9.101 20.746 1.00 57.41 227 ILE A CA 1
ATOM 1793 C C . ILE A 1 227 ? 4.486 9.919 20.611 1.00 57.41 227 ILE A C 1
ATOM 1795 O O . ILE A 1 227 ? 5.571 9.343 20.556 1.00 57.41 227 ILE A O 1
ATOM 1799 N N . ALA A 1 228 ? 4.398 11.252 20.668 1.00 54.22 228 ALA A N 1
ATOM 1800 C CA . ALA A 1 228 ? 5.564 12.135 20.661 1.00 54.22 228 ALA A CA 1
ATOM 1801 C C . ALA A 1 228 ? 6.445 11.987 21.921 1.00 54.22 228 ALA A C 1
ATOM 1803 O O . ALA A 1 228 ? 7.670 12.044 21.831 1.00 54.22 228 ALA A O 1
ATOM 1804 N N . GLN A 1 229 ? 5.852 11.763 23.100 1.00 57.22 229 GLN A N 1
ATOM 1805 C CA . GLN A 1 229 ? 6.595 11.490 24.338 1.00 57.22 229 GLN A CA 1
ATOM 1806 C C . GLN A 1 229 ? 7.290 10.123 24.330 1.00 57.22 229 GLN A C 1
ATOM 1808 O O . GLN A 1 229 ? 8.392 10.012 24.865 1.00 57.22 229 GLN A O 1
ATOM 1813 N N . PHE A 1 230 ? 6.681 9.102 23.720 1.00 51.38 230 PHE A N 1
ATOM 1814 C CA . PHE A 1 230 ? 7.329 7.806 23.506 1.00 51.38 230 PHE A CA 1
ATOM 1815 C C . PHE A 1 230 ? 8.530 7.941 22.563 1.00 51.38 230 PHE A C 1
ATOM 1817 O O . PHE A 1 230 ? 9.611 7.477 22.907 1.00 51.38 230 PHE A O 1
ATOM 1824 N N . ALA A 1 231 ? 8.395 8.687 21.461 1.00 47.53 231 ALA A N 1
ATOM 1825 C CA . ALA A 1 231 ? 9.498 8.927 20.525 1.00 47.53 231 ALA A CA 1
ATOM 1826 C C . ALA A 1 231 ? 10.705 9.651 21.161 1.00 47.53 231 ALA A C 1
ATOM 1828 O O . ALA A 1 231 ? 11.844 9.386 20.795 1.00 47.53 231 ALA A O 1
ATOM 1829 N N . ARG A 1 232 ? 10.479 10.533 22.147 1.00 45.81 232 ARG A N 1
ATOM 1830 C CA . ARG A 1 232 ? 11.549 11.245 22.882 1.00 45.81 232 ARG A CA 1
ATOM 1831 C C . ARG A 1 232 ? 12.250 10.406 23.956 1.00 45.81 232 ARG A C 1
ATOM 1833 O O . ARG A 1 232 ? 13.288 10.826 24.462 1.00 45.81 232 ARG A O 1
ATOM 1840 N N . ARG A 1 233 ? 11.668 9.278 24.379 1.00 43.88 233 ARG A N 1
ATOM 1841 C CA . ARG A 1 233 ? 12.268 8.395 25.395 1.00 43.88 233 ARG A CA 1
ATOM 1842 C C . ARG A 1 233 ? 13.292 7.429 24.810 1.00 43.88 233 ARG A C 1
ATOM 1844 O O . ARG A 1 233 ? 14.210 7.073 25.534 1.00 43.88 233 ARG A O 1
ATOM 1851 N N . ASP A 1 234 ? 13.168 7.084 23.532 1.00 40.75 234 ASP A N 1
ATOM 1852 C CA . ASP A 1 234 ? 14.065 6.141 22.849 1.00 40.75 234 ASP A CA 1
ATOM 1853 C C . ASP A 1 234 ? 15.372 6.790 22.342 1.00 40.75 234 ASP A C 1
ATOM 1855 O O . ASP A 1 234 ? 16.241 6.105 21.811 1.00 40.75 234 ASP A O 1
ATOM 1859 N N . THR A 1 235 ? 15.532 8.110 22.500 1.00 41.62 235 THR A N 1
ATOM 1860 C CA . THR A 1 235 ? 16.734 8.875 22.108 1.00 41.62 235 THR A CA 1
ATOM 1861 C C . THR A 1 235 ? 17.667 9.205 23.286 1.00 41.62 235 THR A C 1
ATOM 1863 O O . THR A 1 235 ? 18.499 10.104 23.171 1.00 41.62 235 THR A O 1
ATOM 1866 N N . LYS A 1 236 ? 17.512 8.536 24.434 1.00 34.72 236 LYS A N 1
ATOM 1867 C CA . LYS A 1 236 ? 18.440 8.588 25.577 1.00 34.72 236 LYS A CA 1
ATOM 1868 C C . LYS A 1 236 ? 18.998 7.203 25.852 1.00 34.72 236 LYS A C 1
ATOM 1870 O O . LYS A 1 236 ? 20.198 7.141 26.187 1.00 34.72 236 LYS A O 1
#

Sequence (236 aa):
MSYTGFVRAGASPLGALREVNRWGRRTGVHRVALLSQYYEKPTTRRNRIAEERAYAAKRSYLKYAAEMIKYSINNHLLLPCPSDALDEQRLPSLAPKPFLSAEESIQRLQEVDAQLRDTEATIKLMDTHSPLTAAERSTSSSRFVSASRVLSEVHHAVGSVPSLASLKRRLQTRGWIPGEVNALWIQLRVYTDLVLERQRLRDSIAAAEGRAAKWSQGYSEAETAKIAQFARRDTK

pLDDT: mean 77.58, std 15.76, range [34.72, 95.31]

Foldseek 3Di:
DDDDDDDPPPDDPVRVVVVVVVVCVVVVVVVVVVVVVDDDDPVRVVVVVVVVVVVVVVVVVVVVVVVVVVVCVVVVPPDPPPPDVVVPVDDDDPPVPQLDDLVRLVVVLVVLVVVLVVLLVVQQLVQQAQPVPRDGDPNVDPLADGSNNLLVVCVVVLLDQDDLVVQCVRHVVRPDDSVSSVVSSVSSNSNSVSVVSSLVSVQSNCLVVLHQRPVNVPPDSVRSVVVVVVSVVVVD

Radius of gyration: 28.93 Å; chains: 1; bounding box: 65×45×79 Å

Organism: NCBI:txid88456